Protein AF-0000000080283001 (afdb_homodimer)

Organism: Amycolatopsis orientalis (NCBI:txid31958)

Foldseek 3Di:
DDFAEEEEEEEQDPPLLVCVVLPVVVVVVVRYQYAYEYEPNSVVVCVVVVNQVVVCVSRVFHYHHADDDPVDDDRGDDHQEYEYPAAELVNLQCLLVVNQPGPSSVVLNVQLVDPNYAYEYEYDDAPVSCPPPCNVVSVVSSVVSVHHYQDDCVQDNHHDPPPDPPDDHNSVSRNVVRCVSPPPPD/DDFAEEEEEEEQDPPLLVCVVLPVVVVVVVRYQYAYEYEPNSVVVCVVVVNQVVVCVSRVFHHHHADDDPVDDDRGDDHQEYEYPAAELVNLQCLLVVNQPGDSSVVVNVQLVDPNYAYEYEYDDAPVSCPPPCNVVSVVSSVVSVHHYQDDCVQDNHHDPPPDPPDDHNSVSSNVVRCVSPPDDD

Secondary structure (DSSP, 8-state):
-PPPEEEEEE-SSTTGGGHIIIIIHHHHHTT-EEEEEE-HHHHHHHHHTTHHHHHHHHHSSPPB-SPPPTTPPPSSPPPSEEEEEEE-HHHHHHHHHT---SHHHHHHHHHHHSTT--EEEEE---HHHHHSTTHHHHHHHHHHTTPEE--STTTS----TTSSTTPPP-HHHHHHHHHHHS----/-PPPEEEEEE-SSTTGGGHIIIIIHHHHHTT-EEEEEE-HHHHHHHHHTTHHHHHHHHHSSPPB-SPPPTTPPPSSPPPSEEEEEEE-HHHHHHHHHT---SHHHHHHHHHHHSTT--EEEEE---HHHHHSTTHHHHHHHHHHTTPEE--STTTS----TTS-TTPPP-HHHHHHHHHHHS----

InterPro domains:
  IPR003382 Flavoprotein [PF02441] (9-142)
  IPR036551 Flavin prenyltransferase-like [G3DSA:3.40.50.1950] (3-156)
  IPR036551 Flavin prenyltransferase-like [SSF52507] (7-174)

pLDDT: mean 94.86, std 7.07, range [53.34, 98.94]

Solvent-accessible surface area (backbone atoms only — not comparable to full-atom values): 20157 Å² total; per-residue (Å²): 127,87,61,52,27,35,35,37,30,26,25,71,29,85,62,43,89,42,38,54,77,60,43,49,50,56,40,41,74,72,50,36,42,56,39,45,28,19,27,65,60,25,41,54,57,27,55,76,71,49,47,47,61,53,44,22,66,74,49,73,34,78,65,41,39,71,70,76,50,92,86,52,74,75,85,61,77,81,60,57,30,38,36,32,50,25,22,21,66,66,53,48,45,28,53,35,57,43,44,34,93,44,39,39,39,36,54,51,41,36,37,60,18,33,83,92,40,49,39,36,34,29,65,52,62,35,39,64,60,61,62,37,88,58,36,60,58,28,53,49,44,33,46,74,49,64,40,44,66,57,68,44,66,89,65,54,60,66,36,56,78,90,67,58,81,84,62,79,72,55,45,69,61,54,52,49,52,54,46,67,67,53,65,72,82,126,128,85,62,53,27,36,38,37,29,27,25,69,26,84,61,44,87,42,37,53,78,61,44,50,49,57,40,39,75,72,49,37,42,54,39,44,27,18,27,67,59,26,42,53,55,27,54,77,72,49,46,48,61,52,44,23,66,74,50,72,34,77,65,40,38,69,68,74,54,93,87,52,74,78,85,60,77,81,58,58,30,37,36,32,49,25,21,21,62,35,53,47,30,29,54,43,68,68,50,51,92,44,37,39,40,39,56,49,50,51,37,59,71,39,82,92,40,47,39,37,36,30,65,53,62,37,39,19,48,60,52,24,77,40,38,62,57,28,53,50,46,34,46,74,58,62,42,42,67,58,68,44,67,91,63,54,60,66,39,55,79,90,68,58,83,84,65,80,73,54,45,68,61,52,53,49,51,52,46,67,69,53,64,72,84,125

Nearest PDB structures (foldseek):
  6tgv-assembly1_D  TM=7.799E-01  e=6.982E-09  Mycolicibacterium smegmatis MC2 155
  6m8t-assembly1_A  TM=7.282E-01  e=9.697E-08  Archaeoglobus fulgidus DSM 4304
  7km2-assembly1_D  TM=7.250E-01  e=1.704E-07  Chlamydia trachomatis D/UW-3/CX
  7va8-assembly1_B  TM=5.246E-01  e=6.440E-02  Mangifera indica
  8k5u-assembly1_A  TM=2.677E-01  e=3.961E-01  Ramlibacter sp.

Sequence (372 aa):
MASRVLSLVGSGAGGVEDLLPRVIRPLQADGWTVAVTLTPTAGRWLDENGGRAEIEEATGFPVRVESRSPAESSPHPAPDCYLVAPASANMVAKLAMGIADNQALTQVNEAIGTLNLPVVVFPRVNAAHARHPSWETHIDALRRAGVRLVYGDDVWPLHEPRSAPGRELPWSAVLSAVNAAVPSPGMASRVLSLVGSGAGGVEDLLPRVIRPLQADGWTVAVTLTPTAGRWLDENGGRAEIEEATGFPVRVESRSPAESSPHPAPDCYLVAPASANMVAKLAMGIADNQALTQVNEAIGTLNLPVVVFPRVNAAHARHPSWETHIDALRRAGVRLVYGDDVWPLHEPRSAPGRELPWSAVLSAVNAAVPSPG

Radius of gyration: 22.26 Å; Cα contacts (8 Å, |Δi|>4): 685; chains: 2; bounding box: 46×69×48 Å

Structure (mmCIF, N/CA/C/O backbone):
data_AF-0000000080283001-model_v1
#
loop_
_entity.id
_entity.type
_entity.pdbx_description
1 polymer Flavoprotein
#
loop_
_atom_site.group_PDB
_atom_site.id
_atom_site.type_symbol
_atom_site.label_atom_id
_atom_site.label_alt_id
_atom_site.label_comp_id
_atom_site.label_asym_id
_atom_site.label_entity_id
_atom_site.label_seq_id
_atom_site.pdbx_PDB_ins_code
_atom_site.Cartn_x
_atom_site.Cartn_y
_atom_site.Cartn_z
_atom_site.occupancy
_atom_site.B_iso_or_equiv
_atom_site.auth_seq_id
_atom_site.auth_comp_id
_atom_site.auth_asym_id
_atom_site.auth_atom_id
_atom_site.pdbx_PDB_model_num
ATOM 1 N N . MET A 1 1 ? -22.812 21.094 13.914 1 53.38 1 MET A N 1
ATOM 2 C CA . MET A 1 1 ? -22.328 20.688 12.602 1 53.38 1 MET A CA 1
ATOM 3 C C . MET A 1 1 ? -21.141 19.734 12.734 1 53.38 1 MET A C 1
ATOM 5 O O . MET A 1 1 ? -20.391 19.812 13.711 1 53.38 1 MET A O 1
ATOM 9 N N . ALA A 1 2 ? -21.141 18.672 11.961 1 69.25 2 ALA A N 1
ATOM 10 C CA . ALA A 1 2 ? -20.125 17.656 12.234 1 69.25 2 ALA A CA 1
ATOM 11 C C . ALA A 1 2 ? -18.719 18.203 12.031 1 69.25 2 ALA A C 1
ATOM 13 O O . ALA A 1 2 ? -18.5 19.016 11.133 1 69.25 2 ALA A O 1
ATOM 14 N N . SER A 1 3 ? -17.844 18.125 12.984 1 90.06 3 SER A N 1
ATOM 15 C CA . SER A 1 3 ? -16.453 18.562 12.93 1 90.06 3 SER A CA 1
ATOM 16 C C . SER A 1 3 ? -15.742 18.031 11.695 1 90.06 3 SER A C 1
ATOM 18 O O . SER A 1 3 ? -15.992 16.891 11.281 1 90.06 3 SER A O 1
ATOM 20 N N . ARG A 1 4 ? -15.055 18.984 10.953 1 96.38 4 ARG A N 1
ATOM 21 C CA . ARG A 1 4 ? -14.156 18.5 9.914 1 96.38 4 ARG A CA 1
ATOM 22 C C . ARG A 1 4 ? -13.148 17.5 10.469 1 96.38 4 ARG A C 1
ATOM 24 O O . ARG A 1 4 ? -12.633 17.672 11.57 1 96.38 4 ARG A O 1
ATOM 31 N N . VAL A 1 5 ? -12.891 16.453 9.711 1 98.12 5 VAL A N 1
ATOM 32 C CA . VAL A 1 5 ? -12 15.398 10.172 1 98.12 5 VAL A CA 1
ATOM 33 C C . VAL A 1 5 ? -10.719 15.406 9.336 1 98.12 5 VAL A C 1
ATOM 35 O O . VAL A 1 5 ? -10.773 15.344 8.109 1 98.12 5 VAL A O 1
ATOM 38 N N . LEU A 1 6 ? -9.594 15.492 10.047 1 98.69 6 LEU A N 1
ATOM 39 C CA . LEU A 1 6 ? -8.281 15.406 9.414 1 98.69 6 LEU A CA 1
ATOM 40 C C . LEU A 1 6 ? -7.602 14.086 9.75 1 98.69 6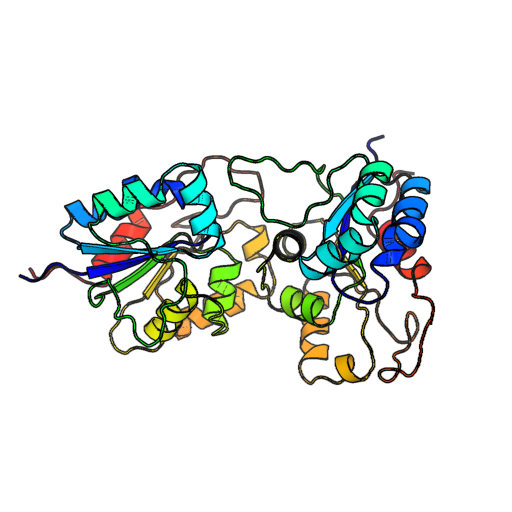 LEU A C 1
ATOM 42 O O . LEU A 1 6 ? -7.484 13.719 10.922 1 98.69 6 LEU A O 1
ATOM 46 N N . SER A 1 7 ? -7.234 13.367 8.734 1 98.81 7 SER A N 1
ATOM 47 C CA . SER A 1 7 ? -6.285 12.281 8.922 1 98.81 7 SER A CA 1
ATOM 48 C C . SER A 1 7 ? -4.848 12.758 8.742 1 98.81 7 SER A C 1
ATOM 50 O O . SER A 1 7 ? -4.414 13.016 7.617 1 98.81 7 SER A O 1
ATOM 52 N N . LEU A 1 8 ? -4.148 12.898 9.812 1 98.94 8 LEU A N 1
ATOM 53 C CA . LEU A 1 8 ? -2.764 13.359 9.836 1 98.94 8 LEU A CA 1
ATOM 54 C C . LEU A 1 8 ? -1.797 12.18 9.766 1 98.94 8 LEU A C 1
ATOM 56 O O . LEU A 1 8 ? -1.88 11.25 10.57 1 98.94 8 LEU A O 1
ATOM 60 N N . VAL A 1 9 ? -0.912 12.25 8.781 1 98.88 9 VAL A N 1
ATOM 61 C CA . VAL A 1 9 ? 0.081 11.195 8.594 1 98.88 9 VAL A CA 1
ATOM 62 C C . VAL A 1 9 ? 1.483 11.766 8.781 1 98.88 9 VAL A C 1
ATOM 64 O O . VAL A 1 9 ? 1.854 12.742 8.125 1 98.88 9 VAL A O 1
ATOM 67 N N . GLY A 1 10 ? 2.232 11.164 9.695 1 98.62 10 GLY A N 1
ATOM 68 C CA . GLY A 1 10 ? 3.602 11.586 9.945 1 98.62 10 GLY A CA 1
ATOM 69 C C . GLY A 1 10 ? 4.629 10.547 9.555 1 98.62 10 GLY A C 1
ATOM 70 O O . GLY A 1 10 ? 4.441 9.352 9.805 1 98.62 10 GLY A O 1
ATOM 71 N N . SER A 1 11 ? 5.707 10.969 8.914 1 98 11 SER A N 1
ATOM 72 C CA . SER A 1 11 ? 6.805 10.062 8.578 1 98 11 SER A CA 1
ATOM 73 C C . SER A 1 11 ? 8.062 10.406 9.375 1 98 11 SER A C 1
ATOM 75 O O . SER A 1 11 ? 8.086 11.375 10.133 1 98 11 SER A O 1
ATOM 77 N N . GLY A 1 12 ? 9.07 9.492 9.273 1 95.5 12 GLY A N 1
ATOM 78 C CA . GLY A 1 12 ? 10.328 9.672 9.984 1 95.5 12 GLY A CA 1
ATOM 79 C C . GLY A 1 12 ? 11.18 10.789 9.422 1 95.5 12 GLY A C 1
ATOM 80 O O . GLY A 1 12 ? 12.234 10.531 8.828 1 95.5 12 GLY A O 1
ATOM 81 N N . ALA A 1 13 ? 10.805 12.016 9.594 1 93.75 13 ALA A N 1
ATOM 82 C CA . ALA A 1 13 ? 11.523 13.234 9.227 1 93.75 13 ALA A CA 1
ATOM 83 C C . ALA A 1 13 ? 11.492 14.242 10.375 1 93.75 13 ALA A C 1
ATOM 85 O O . ALA A 1 13 ? 10.609 14.203 11.227 1 93.75 13 ALA A O 1
ATOM 86 N N . GLY A 1 14 ? 12.523 15.062 10.367 1 91.94 14 GLY A N 1
ATOM 87 C CA . GLY A 1 14 ? 12.555 16.094 11.383 1 91.94 14 GLY A CA 1
ATOM 88 C C . GLY A 1 14 ? 11.258 16.891 11.477 1 91.94 14 GLY A C 1
ATOM 89 O O . GLY A 1 14 ? 10.68 17.266 10.453 1 91.94 14 GLY A O 1
ATOM 90 N N . GLY A 1 15 ? 10.805 17.109 12.75 1 94.94 15 GLY A N 1
ATOM 91 C CA . GLY A 1 15 ? 9.586 17.875 12.953 1 94.94 15 GLY A CA 1
ATOM 92 C C . GLY A 1 15 ? 8.414 17.031 13.398 1 94.94 15 GLY A C 1
ATOM 93 O O . GLY A 1 15 ? 7.41 17.547 13.891 1 94.94 15 GLY A O 1
ATOM 94 N N . VAL A 1 16 ? 8.57 15.688 13.258 1 96.38 16 VAL A N 1
ATOM 95 C CA . VAL A 1 16 ? 7.461 14.812 13.625 1 96.38 16 VAL A CA 1
ATOM 96 C C . VAL A 1 16 ? 7.191 14.922 15.125 1 96.38 16 VAL A C 1
ATOM 98 O O . VAL A 1 16 ? 6.047 14.789 15.562 1 96.38 16 VAL A O 1
ATOM 101 N N . GLU A 1 17 ? 8.18 15.266 15.891 1 95.62 17 GLU A N 1
ATOM 102 C CA . GLU A 1 17 ? 8.055 15.43 17.344 1 95.62 17 GLU A CA 1
ATOM 103 C C . GLU A 1 17 ? 7.25 16.672 17.688 1 95.62 17 GLU A C 1
ATOM 105 O O . GLU A 1 17 ? 6.809 16.844 18.828 1 95.62 17 GLU A O 1
ATOM 110 N N . ASP A 1 18 ? 7.031 17.531 16.719 1 96.56 18 ASP A N 1
ATOM 111 C CA . ASP A 1 18 ? 6.359 18.797 16.969 1 96.56 18 ASP A CA 1
ATOM 112 C C . ASP A 1 18 ? 4.898 18.75 16.531 1 96.56 18 ASP A C 1
ATOM 114 O O . ASP A 1 18 ? 4.188 19.75 16.609 1 96.56 18 ASP A O 1
ATOM 118 N N . LEU A 1 19 ? 4.418 17.625 16.125 1 98.19 19 LEU A N 1
ATOM 119 C CA . LEU A 1 19 ? 3.086 17.531 15.531 1 98.19 19 LEU A CA 1
ATOM 120 C C . LEU A 1 19 ? 2.016 17.953 16.531 1 98.19 19 LEU A C 1
ATOM 122 O O . LEU A 1 19 ? 1.071 18.656 16.172 1 98.19 19 LEU A O 1
ATOM 126 N N . LEU A 1 20 ? 2.141 17.547 17.766 1 98.56 20 LEU A N 1
ATOM 127 C CA . LEU A 1 20 ? 1.104 17.828 18.75 1 98.56 20 LEU A CA 1
ATOM 128 C C . LEU A 1 20 ? 0.976 19.344 19 1 98.56 20 LEU A C 1
ATOM 130 O O . LEU A 1 20 ? -0.08 19.922 18.75 1 98.56 20 LEU A O 1
ATOM 134 N N . PRO A 1 21 ? 2.051 20.047 19.297 1 98.31 21 PRO A N 1
ATOM 135 C CA . PRO A 1 21 ? 1.886 21.469 19.594 1 98.31 21 PRO A CA 1
ATOM 136 C C . PRO A 1 21 ? 1.746 22.328 18.344 1 98.31 21 PRO A C 1
ATOM 138 O O . PRO A 1 21 ? 1.146 23.406 18.391 1 98.31 21 PRO A O 1
ATOM 141 N N . ARG A 1 22 ? 2.242 21.844 17.188 1 98.44 22 ARG A N 1
ATOM 142 C CA . ARG A 1 22 ? 2.348 22.766 16.062 1 98.44 22 ARG A CA 1
ATOM 143 C C . ARG A 1 22 ? 1.277 22.469 15.016 1 98.44 22 ARG A C 1
ATOM 145 O O . ARG A 1 22 ? 0.99 23.312 14.156 1 98.44 22 ARG A O 1
ATOM 152 N N . VAL A 1 23 ? 0.664 21.297 15.062 1 98.69 23 VAL A N 1
ATOM 153 C CA . VAL A 1 23 ? -0.303 20.953 14.031 1 98.69 23 VAL A CA 1
ATOM 154 C C . VAL A 1 23 ? -1.626 20.547 14.68 1 98.69 23 VAL A C 1
ATOM 156 O O . VAL A 1 23 ? -2.658 21.172 14.445 1 98.69 23 VAL A O 1
ATOM 159 N N . ILE A 1 24 ? -1.591 19.594 15.578 1 98.88 24 ILE A N 1
ATOM 160 C CA . ILE A 1 24 ? -2.793 18.969 16.125 1 98.88 24 ILE A CA 1
ATOM 161 C C . ILE A 1 24 ? -3.561 19.969 16.969 1 98.88 24 ILE A C 1
ATOM 163 O O . ILE A 1 24 ? -4.738 20.234 16.719 1 98.88 24 ILE A O 1
ATOM 167 N N . ARG A 1 25 ? -2.918 20.594 17.938 1 98.75 25 ARG A N 1
ATOM 168 C CA . ARG A 1 25 ? -3.6 21.5 18.844 1 98.75 25 ARG A CA 1
ATOM 169 C C . ARG A 1 25 ? -4.156 22.703 18.109 1 98.75 25 ARG A C 1
ATOM 171 O O . ARG A 1 25 ? -5.332 23.047 18.266 1 98.75 25 ARG A O 1
ATOM 178 N N . PRO A 1 26 ? -3.275 23.328 17.25 1 98.56 26 PRO A N 1
ATOM 179 C CA . PRO A 1 26 ? -3.824 24.469 16.531 1 98.56 26 PRO A CA 1
ATOM 180 C C . PRO A 1 26 ? -5.027 24.094 15.664 1 98.56 26 PRO A C 1
ATOM 182 O O . PRO A 1 26 ? -6 24.859 15.594 1 98.56 26 PRO A O 1
ATOM 185 N N . LEU A 1 27 ? -5.051 22.938 15.008 1 98.12 27 LEU A N 1
ATOM 186 C CA . LEU A 1 27 ? -6.168 22.531 14.164 1 98.12 27 LEU A CA 1
ATOM 187 C C . LEU A 1 27 ? -7.391 22.188 15.008 1 98.12 27 LEU A C 1
ATOM 189 O O . LEU A 1 27 ? -8.523 22.469 14.609 1 98.12 27 LEU A O 1
ATOM 193 N N . GLN A 1 28 ? -7.125 21.562 16.156 1 98.06 28 GLN A N 1
ATOM 194 C CA . GLN A 1 28 ? -8.234 21.312 17.062 1 98.06 28 GLN A CA 1
ATOM 195 C C . GLN A 1 28 ? -8.883 22.609 17.516 1 98.06 28 GLN A C 1
ATOM 197 O O . GLN A 1 28 ? -10.109 22.703 17.625 1 98.06 28 GLN A O 1
ATOM 202 N N . ALA A 1 29 ? -8.07 23.609 17.766 1 97.25 29 ALA A N 1
ATOM 203 C CA . ALA A 1 29 ? -8.594 24.922 18.125 1 97.25 29 ALA A CA 1
ATOM 204 C C . ALA A 1 29 ? -9.422 25.516 16.984 1 97.25 29 ALA A C 1
ATOM 206 O O . ALA A 1 29 ? -10.352 26.297 17.234 1 97.25 29 ALA A O 1
ATOM 207 N N . ASP A 1 30 ? -9.133 25.125 15.773 1 95.44 30 ASP A N 1
ATOM 208 C CA . ASP A 1 30 ? -9.867 25.578 14.602 1 95.44 30 ASP A CA 1
ATOM 209 C C . ASP A 1 30 ? -11.102 24.719 14.352 1 95.44 30 ASP A C 1
ATOM 211 O O . ASP A 1 30 ? -11.789 24.875 13.336 1 95.44 30 ASP A O 1
ATOM 215 N N . GLY A 1 31 ? -11.328 23.688 15.203 1 95.69 31 GLY A N 1
ATOM 216 C CA . GLY A 1 31 ? -12.562 22.922 15.148 1 95.69 31 GLY A CA 1
ATOM 217 C C . GLY A 1 31 ? -12.391 21.562 14.477 1 95.69 31 GLY A C 1
ATOM 218 O O . GLY A 1 31 ? -13.367 20.859 14.242 1 95.69 31 GLY A O 1
ATOM 219 N N . TRP A 1 32 ? -11.148 21.172 14.172 1 97.88 32 TRP A N 1
ATOM 220 C CA . TRP A 1 32 ? -10.914 19.906 13.5 1 97.88 32 TRP A CA 1
ATOM 221 C C . TRP A 1 32 ? -10.898 18.75 14.5 1 97.88 32 TRP A C 1
ATOM 223 O O . TRP A 1 32 ? -10.398 18.906 15.617 1 97.88 32 TRP A O 1
ATOM 233 N N . THR A 1 33 ? -11.445 17.656 14.102 1 98.38 33 THR A N 1
ATOM 234 C CA . THR A 1 33 ? -11.102 16.359 14.672 1 98.38 33 THR A CA 1
ATOM 235 C C . THR A 1 33 ? -9.875 15.773 13.977 1 98.38 33 THR A C 1
ATOM 237 O O . THR A 1 33 ? -9.82 15.719 12.742 1 98.38 33 THR A O 1
ATOM 240 N N . VAL A 1 34 ? -8.891 15.406 14.797 1 98.81 34 VAL A N 1
ATOM 241 C CA . VAL A 1 34 ? -7.648 14.945 14.188 1 98.81 34 VAL A CA 1
ATOM 242 C C . VAL A 1 34 ? -7.371 13.5 14.594 1 98.81 34 VAL A C 1
ATOM 244 O O . VAL A 1 34 ? -7.445 13.164 15.781 1 98.81 34 VAL A O 1
ATOM 247 N N . ALA A 1 35 ? -7.113 12.633 13.648 1 98.81 35 ALA A N 1
ATOM 248 C CA . ALA A 1 35 ? -6.621 11.273 13.852 1 98.81 35 ALA A CA 1
ATOM 249 C C . ALA A 1 35 ? -5.258 11.078 13.203 1 98.81 35 ALA A C 1
ATOM 251 O O . ALA A 1 35 ? -5.004 11.602 12.117 1 98.81 35 ALA A O 1
ATOM 252 N N . VAL A 1 36 ? -4.422 10.25 13.875 1 98.88 36 VAL A N 1
ATOM 253 C CA . VAL A 1 36 ? -3.018 10.258 13.469 1 98.88 36 VAL A CA 1
ATOM 254 C C . VAL A 1 36 ? -2.584 8.844 13.086 1 98.88 36 VAL A C 1
ATOM 256 O O . VAL A 1 36 ? -2.896 7.883 13.789 1 98.88 36 VAL A O 1
ATOM 259 N N . THR A 1 37 ? -1.943 8.727 11.945 1 98.81 37 THR A N 1
ATOM 260 C CA . THR A 1 37 ? -1.231 7.523 11.523 1 98.81 37 THR A CA 1
ATOM 261 C C . THR A 1 37 ? 0.24 7.832 11.266 1 98.81 37 THR A C 1
ATOM 263 O O . THR A 1 37 ? 0.567 8.836 10.625 1 98.81 37 THR A O 1
ATOM 266 N N . LEU A 1 38 ? 1.113 7.004 11.789 1 98.81 38 LEU A N 1
ATOM 267 C CA . LEU A 1 38 ? 2.549 7.219 11.641 1 98.81 38 LEU A CA 1
ATOM 268 C C . LEU A 1 38 ? 3.191 6.082 10.859 1 98.81 38 LEU A C 1
ATOM 270 O O . LEU A 1 38 ? 2.725 4.941 10.906 1 98.81 38 LEU A O 1
ATOM 274 N N . THR A 1 39 ? 4.246 6.43 10.094 1 98.5 39 THR A N 1
ATOM 275 C CA . THR A 1 39 ? 5.094 5.355 9.578 1 98.5 39 THR A CA 1
ATOM 276 C C . THR A 1 39 ? 5.77 4.605 10.727 1 98.5 39 THR A C 1
ATOM 278 O O . THR A 1 39 ? 5.84 5.105 11.852 1 98.5 39 THR A O 1
ATOM 281 N N . PRO A 1 40 ? 6.293 3.387 10.406 1 97.75 40 PRO A N 1
ATOM 282 C CA . PRO A 1 40 ? 6.977 2.635 11.461 1 97.75 40 PRO A CA 1
ATOM 283 C C . PRO A 1 40 ? 8.133 3.412 12.086 1 97.75 40 PRO A C 1
ATOM 285 O O . PRO A 1 40 ? 8.289 3.414 13.312 1 97.75 40 PRO A O 1
AT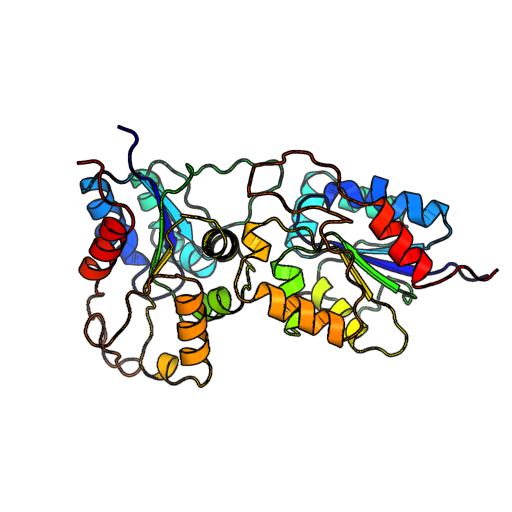OM 288 N N . THR A 1 41 ? 8.891 4.09 11.305 1 97.81 41 THR A N 1
ATOM 289 C CA . THR A 1 41 ? 10.016 4.863 11.812 1 97.81 41 THR A CA 1
ATOM 290 C C . THR A 1 41 ? 9.531 6.008 12.703 1 97.81 41 THR A C 1
ATOM 292 O O . THR A 1 41 ? 10.023 6.188 13.82 1 97.81 41 THR A O 1
ATOM 295 N N . ALA A 1 42 ? 8.555 6.785 12.234 1 98.31 42 ALA A N 1
ATOM 296 C CA . ALA A 1 42 ? 8 7.879 13.031 1 98.31 42 ALA A CA 1
ATOM 297 C C . ALA A 1 42 ? 7.391 7.359 14.328 1 98.31 42 ALA A C 1
ATOM 299 O O . ALA A 1 42 ? 7.52 7.992 15.383 1 98.31 42 ALA A O 1
ATOM 300 N N . GLY A 1 43 ? 6.695 6.246 14.258 1 98.38 43 GLY A N 1
ATOM 301 C CA . GLY A 1 43 ? 6.129 5.629 15.445 1 98.38 43 GLY A CA 1
ATOM 302 C C . GLY A 1 43 ? 7.164 5.316 16.5 1 98.38 43 GLY A C 1
ATOM 303 O O . GLY A 1 43 ? 6.977 5.648 17.672 1 98.38 43 GLY A O 1
ATOM 304 N N . ARG A 1 44 ? 8.219 4.707 16.062 1 97.69 44 ARG A N 1
ATOM 305 C CA . ARG A 1 44 ? 9.297 4.367 17 1 97.69 44 ARG A CA 1
ATOM 306 C C . ARG A 1 44 ? 9.867 5.621 17.641 1 97.69 44 ARG A C 1
ATOM 308 O O . ARG A 1 44 ? 10.102 5.645 18.859 1 97.69 44 ARG A O 1
ATOM 315 N N . TRP A 1 45 ? 10.109 6.664 16.844 1 97.5 45 TRP A N 1
ATOM 316 C CA . TRP A 1 45 ? 10.664 7.91 17.359 1 97.5 45 TRP A CA 1
ATOM 317 C C . TRP A 1 45 ? 9.75 8.516 18.422 1 97.5 45 TRP A C 1
ATOM 319 O O . TRP A 1 45 ? 10.219 8.914 19.484 1 97.5 45 TRP A O 1
ATOM 329 N N . LEU A 1 46 ? 8.477 8.555 18.141 1 97.81 46 LEU A N 1
ATOM 330 C CA . LEU A 1 46 ? 7.539 9.188 19.078 1 97.81 46 LEU A CA 1
ATOM 331 C C . LEU A 1 46 ? 7.34 8.32 20.312 1 97.81 46 LEU A C 1
ATOM 333 O O . LEU A 1 46 ? 7.086 8.844 21.406 1 97.81 46 LEU A O 1
ATOM 337 N N . ASP A 1 47 ? 7.469 7.004 20.203 1 97.06 47 ASP A N 1
ATOM 338 C CA . ASP A 1 47 ? 7.414 6.125 21.375 1 97.06 47 ASP A CA 1
ATOM 339 C C . ASP A 1 47 ? 8.547 6.43 22.344 1 97.06 47 ASP A C 1
ATOM 341 O O . ASP A 1 47 ? 8.352 6.402 23.562 1 97.06 47 ASP A O 1
ATOM 345 N N . GLU A 1 48 ? 9.656 6.715 21.844 1 97 48 GLU A N 1
ATOM 346 C CA . GLU A 1 48 ? 10.867 6.91 22.625 1 97 48 GLU A CA 1
ATOM 347 C C . GLU A 1 48 ? 10.734 8.117 23.547 1 97 48 GLU A C 1
ATOM 349 O O . GLU A 1 48 ? 11.344 8.164 24.625 1 97 48 GLU A O 1
ATOM 354 N N . ASN A 1 49 ? 9.883 9.055 23.188 1 95.38 49 ASN A N 1
ATOM 355 C CA . ASN A 1 49 ? 9.789 10.258 24.016 1 95.38 49 ASN A CA 1
ATOM 356 C C . ASN A 1 49 ? 8.383 10.445 24.578 1 95.38 49 ASN A C 1
ATOM 358 O O . ASN A 1 49 ? 8.047 11.516 25.062 1 95.38 49 ASN A O 1
ATOM 362 N N . GLY A 1 50 ? 7.555 9.391 24.406 1 96.81 50 GLY A N 1
ATOM 363 C CA . GLY A 1 50 ? 6.207 9.438 24.953 1 96.81 50 GLY A CA 1
ATOM 364 C C . GLY A 1 50 ? 5.234 10.211 24.094 1 96.81 50 GLY A C 1
ATOM 365 O O . GLY A 1 50 ? 4.09 10.438 24.484 1 96.81 50 GLY A O 1
ATOM 366 N N . GLY A 1 51 ? 5.68 10.672 22.953 1 97.5 51 GLY A N 1
ATOM 367 C CA . GLY A 1 51 ? 4.887 11.508 22.078 1 97.5 51 GLY A CA 1
ATOM 368 C C . GLY A 1 51 ? 3.635 10.82 21.562 1 97.5 51 GLY A C 1
ATOM 369 O O . GLY A 1 51 ? 2.6 11.461 21.375 1 97.5 51 GLY A O 1
ATOM 370 N N . ARG A 1 52 ? 3.746 9.578 21.281 1 97.69 52 ARG A N 1
ATOM 371 C CA . ARG A 1 52 ? 2.596 8.836 20.766 1 97.69 52 ARG A CA 1
ATOM 372 C C . ARG A 1 52 ? 1.45 8.852 21.781 1 97.69 52 ARG A C 1
ATOM 374 O O . ARG A 1 52 ? 0.303 9.117 21.422 1 97.69 52 ARG A O 1
ATOM 381 N N . ALA A 1 53 ? 1.699 8.562 23.031 1 98 53 ALA A N 1
ATOM 382 C CA . ALA A 1 53 ? 0.692 8.562 24.094 1 98 53 ALA A CA 1
ATOM 383 C C . ALA A 1 53 ? 0.073 9.945 24.266 1 98 53 ALA A C 1
ATOM 385 O O . ALA A 1 53 ? -1.137 10.07 24.469 1 98 53 ALA A O 1
ATOM 386 N N . GLU A 1 54 ? 0.875 10.961 24.188 1 98.5 54 GLU A N 1
ATOM 387 C CA . GLU A 1 54 ? 0.389 12.328 24.312 1 98.5 54 GLU A CA 1
ATOM 388 C C . GLU A 1 54 ? -0.581 12.672 23.188 1 98.5 54 GLU A C 1
ATOM 390 O O . GLU A 1 54 ? -1.604 13.32 23.422 1 98.5 54 GLU A O 1
ATOM 395 N N . ILE A 1 55 ? -0.229 12.203 22.016 1 98.81 55 ILE A N 1
ATOM 396 C CA . ILE A 1 55 ? -1.087 12.453 20.875 1 98.81 55 ILE A CA 1
ATOM 397 C C . ILE A 1 55 ? -2.412 11.711 21.047 1 98.81 55 ILE A C 1
ATOM 399 O O . ILE A 1 55 ? -3.479 12.266 20.766 1 98.81 55 ILE A O 1
ATOM 403 N N . GLU A 1 56 ? -2.365 10.461 21.5 1 98.75 56 GLU A N 1
ATOM 404 C CA . GLU A 1 56 ? -3.586 9.688 21.719 1 98.75 56 GLU A CA 1
ATOM 405 C C . GLU A 1 56 ? -4.484 10.367 22.75 1 98.75 56 GLU A C 1
ATOM 407 O O . GLU A 1 56 ? -5.703 10.438 22.562 1 98.75 56 GLU A O 1
ATOM 412 N N . GLU A 1 57 ? -3.879 10.836 23.766 1 98.56 57 GLU A N 1
ATOM 413 C CA . GLU A 1 57 ? -4.641 11.547 24.781 1 98.56 57 GLU A CA 1
ATOM 414 C C . GLU A 1 57 ? -5.273 12.812 24.219 1 98.56 57 GLU A C 1
ATOM 416 O O . GLU A 1 57 ? -6.449 13.094 24.469 1 98.56 57 GLU A O 1
ATOM 421 N N . ALA A 1 58 ? -4.559 13.539 23.453 1 98.62 58 ALA A N 1
ATOM 422 C CA . ALA A 1 58 ? -5.004 14.828 22.938 1 98.62 58 ALA A CA 1
ATOM 423 C C . ALA A 1 58 ? -6.102 14.656 21.891 1 98.62 58 ALA A C 1
ATOM 425 O O . ALA A 1 58 ? -6.992 15.5 21.766 1 98.62 58 ALA A O 1
ATOM 426 N N . THR A 1 59 ? -6.047 13.555 21.109 1 98.56 59 THR A N 1
ATOM 427 C CA . THR A 1 59 ? -6.961 13.391 19.984 1 98.56 59 THR A CA 1
ATOM 428 C C . THR A 1 59 ? -8.164 12.539 20.391 1 98.56 59 THR A C 1
ATOM 430 O O . THR A 1 59 ? -9.219 12.609 19.75 1 98.56 59 THR A O 1
ATOM 433 N N . GLY A 1 60 ? -7.953 11.68 21.344 1 98.5 60 GLY A N 1
ATOM 434 C CA . GLY A 1 60 ? -9 10.75 21.75 1 98.5 60 GLY A CA 1
ATOM 435 C C . GLY A 1 60 ? -9.078 9.523 20.859 1 98.5 60 GLY A C 1
ATOM 436 O O . GLY A 1 60 ? -10.039 8.75 20.938 1 98.5 60 GLY A O 1
ATOM 437 N N . PHE A 1 61 ? -8.102 9.336 19.984 1 98.56 61 PHE A N 1
ATOM 438 C CA . PHE A 1 61 ? -8.031 8.203 19.078 1 98.56 61 PHE A CA 1
ATOM 439 C C . PHE A 1 61 ? -6.699 7.473 19.219 1 98.56 61 PHE A C 1
ATOM 441 O O . PHE A 1 61 ? -5.672 8.094 19.516 1 98.56 61 PHE A O 1
ATOM 448 N N . PRO A 1 62 ? -6.688 6.164 19.047 1 97.94 62 PRO A N 1
ATOM 449 C CA . PRO A 1 62 ? -5.391 5.488 18.953 1 97.94 62 PRO A CA 1
ATOM 450 C C . PRO A 1 62 ? -4.535 5.988 17.797 1 97.94 62 PRO A C 1
ATOM 452 O O . PRO A 1 62 ? -5.059 6.289 16.719 1 97.94 62 PRO A O 1
ATOM 455 N N . VAL A 1 63 ? -3.293 6.141 18.078 1 98.69 63 VAL A N 1
ATOM 456 C CA . VAL A 1 63 ? -2.357 6.43 17 1 98.69 63 VAL A CA 1
ATOM 457 C C . VAL A 1 63 ? -2.014 5.141 16.266 1 98.69 63 VAL A C 1
ATOM 459 O O . VAL A 1 63 ? -1.514 4.188 16.859 1 98.69 63 VAL A O 1
ATOM 462 N N . ARG A 1 64 ? -2.23 5.172 14.945 1 98.12 64 ARG A N 1
ATOM 463 C CA . ARG A 1 64 ? -2.012 3.963 14.156 1 98.12 64 ARG A CA 1
ATOM 464 C C . ARG A 1 64 ? -0.6 3.936 13.578 1 98.12 64 ARG A C 1
ATOM 466 O O . ARG A 1 64 ? -0.072 4.973 13.164 1 98.12 64 ARG A O 1
ATOM 473 N N . VAL A 1 65 ? -0.048 2.707 13.539 1 97.69 65 VAL A N 1
ATOM 474 C CA . VAL A 1 65 ? 1.254 2.488 12.914 1 97.69 65 VAL A CA 1
ATOM 475 C C . VAL A 1 65 ? 1.214 1.222 12.062 1 97.69 65 VAL A C 1
ATOM 477 O O . VAL A 1 65 ? 1.596 1.242 10.891 1 97.69 65 VAL A O 1
ATOM 480 N N . GLU A 1 66 ? 0.608 0.177 12.602 1 92.5 66 GLU A N 1
ATOM 481 C CA . GLU A 1 66 ? 0.565 -1.126 11.945 1 92.5 66 GLU A CA 1
ATOM 482 C C . GLU A 1 66 ? -0.699 -1.278 11.102 1 92.5 66 GLU A C 1
ATOM 484 O O . GLU A 1 66 ? -1.711 -0.628 11.367 1 92.5 66 GLU A O 1
ATOM 489 N N . SER A 1 67 ? -0.577 -2.16 10.133 1 90.94 67 SER A N 1
ATOM 490 C CA . SER A 1 67 ? -1.739 -2.473 9.305 1 90.94 67 SER A CA 1
ATOM 491 C C . SER A 1 67 ? -2.826 -3.164 10.125 1 90.94 67 SER A C 1
ATOM 493 O O . SER A 1 67 ? -2.527 -3.953 11.023 1 90.94 67 SER A O 1
ATOM 495 N N . ARG A 1 68 ? -4.02 -2.898 9.719 1 86.62 68 ARG A N 1
ATOM 496 C CA . ARG A 1 68 ? -5.164 -3.521 10.375 1 86.62 68 ARG A CA 1
ATOM 497 C C . ARG A 1 68 ? -5.434 -4.91 9.797 1 86.62 68 ARG A C 1
ATOM 499 O O . ARG A 1 68 ? -5.129 -5.176 8.633 1 86.62 68 ARG A O 1
ATOM 506 N N . SER A 1 69 ? -5.977 -5.707 10.656 1 84.69 69 SER A N 1
ATOM 507 C CA . SER A 1 69 ? -6.492 -6.977 10.164 1 84.69 69 SER A CA 1
ATOM 508 C C . SER A 1 69 ? -7.852 -6.801 9.492 1 84.69 69 SER A C 1
ATOM 510 O O . SER A 1 69 ? -8.555 -5.824 9.758 1 84.69 69 SER A O 1
ATOM 512 N N . PRO A 1 70 ? -8.211 -7.723 8.617 1 79.31 70 PRO A N 1
ATOM 513 C CA . PRO A 1 70 ? -9.492 -7.625 7.914 1 79.31 70 PRO A CA 1
ATOM 514 C C . PRO A 1 70 ? -10.68 -7.555 8.867 1 79.31 70 PRO A C 1
ATOM 516 O O . PRO A 1 70 ? -11.703 -6.949 8.539 1 79.31 70 PRO A O 1
ATOM 519 N N . ALA A 1 71 ? -10.531 -8.102 9.961 1 80.31 71 ALA A N 1
ATOM 520 C CA . ALA A 1 71 ? -11.648 -8.172 10.906 1 80.31 71 ALA A CA 1
ATOM 521 C C . ALA A 1 71 ? -11.742 -6.887 11.727 1 80.31 71 ALA A C 1
ATOM 523 O O . ALA A 1 71 ? -12.75 -6.652 12.398 1 80.31 71 ALA A O 1
ATOM 524 N N . GLU A 1 72 ? -10.727 -6.055 11.609 1 84.94 72 GLU A N 1
ATOM 525 C CA . GLU A 1 72 ? -10.664 -4.855 12.438 1 84.94 72 GLU A CA 1
ATOM 526 C C . GLU A 1 72 ? -11.234 -3.646 11.703 1 84.94 72 GLU A C 1
ATOM 528 O O . GLU A 1 72 ? -10.805 -3.338 10.586 1 84.94 72 GLU A O 1
ATOM 533 N N . SER A 1 73 ? -12.141 -3.029 12.289 1 87.62 73 SER A N 1
ATOM 534 C CA . SER A 1 73 ? -12.609 -1.746 11.773 1 87.62 73 SER A CA 1
ATOM 535 C C . SER A 1 73 ? -11.617 -0.631 12.094 1 87.62 73 SER A C 1
ATOM 537 O O . SER A 1 73 ? -10.875 -0.716 13.07 1 87.62 73 SER A O 1
ATOM 539 N N . SER A 1 74 ? -11.672 0.381 11.258 1 91 74 SER A N 1
ATOM 540 C CA . SER A 1 74 ? -10.82 1.527 11.555 1 91 74 SER A CA 1
ATOM 541 C C . SER A 1 74 ? -11.273 2.24 12.828 1 91 74 SER A C 1
ATOM 543 O O . SER A 1 74 ? -12.461 2.52 13 1 91 74 SER A O 1
ATOM 545 N N . PRO A 1 75 ? -10.375 2.549 13.648 1 94.75 75 PRO A N 1
ATOM 546 C CA . PRO A 1 75 ? -10.742 3.32 14.836 1 94.75 75 PRO A CA 1
ATOM 547 C C . PRO A 1 75 ? -10.906 4.809 14.547 1 94.75 75 PRO A C 1
ATOM 549 O O . PRO A 1 75 ? -11.281 5.578 15.438 1 94.75 75 PRO A O 1
ATOM 552 N N . HIS A 1 76 ? -10.57 5.25 13.336 1 97.19 76 HIS A N 1
ATOM 553 C CA . HIS A 1 76 ? -10.594 6.66 12.961 1 97.19 76 HIS A CA 1
ATOM 554 C C . HIS A 1 76 ? -11.891 7.012 12.227 1 97.19 76 HIS A C 1
ATOM 556 O O . HIS A 1 76 ? -12.398 6.207 11.445 1 97.19 76 HIS A O 1
ATOM 562 N N . PRO A 1 77 ? -12.43 8.164 12.453 1 96.38 77 PRO A N 1
ATOM 563 C CA . PRO A 1 77 ? -13.539 8.625 11.617 1 96.38 77 PRO A CA 1
ATOM 564 C C . PRO A 1 77 ? -13.133 8.867 10.172 1 96.38 77 PRO A C 1
ATOM 566 O O . PRO A 1 77 ? -11.938 9.016 9.875 1 96.38 77 PRO A O 1
ATOM 569 N N . ALA A 1 78 ? -14.125 8.867 9.266 1 95.69 78 ALA A N 1
ATOM 570 C CA . ALA A 1 78 ? -13.852 9.141 7.855 1 95.69 78 ALA A CA 1
ATOM 571 C C . ALA A 1 78 ? -13.273 10.539 7.668 1 95.69 78 ALA A C 1
ATOM 573 O O . ALA A 1 78 ? -13.82 11.523 8.18 1 95.69 78 ALA A O 1
ATOM 574 N N . PRO A 1 79 ? -12.242 10.617 6.977 1 97.31 79 PRO A N 1
ATOM 575 C CA . PRO A 1 79 ? -11.578 11.914 6.852 1 97.31 79 PRO A CA 1
ATOM 576 C C . PRO A 1 79 ? -12.227 12.812 5.801 1 97.31 79 PRO A C 1
ATOM 578 O O . PRO A 1 79 ? -12.734 12.32 4.789 1 97.31 79 PRO A O 1
ATOM 581 N N . ASP A 1 80 ? -12.125 14.109 6.055 1 97.75 80 ASP A N 1
ATOM 582 C CA . ASP A 1 80 ? -12.461 15.125 5.062 1 97.75 80 ASP A CA 1
ATOM 583 C C . ASP A 1 80 ? -11.219 15.586 4.309 1 97.75 80 ASP A C 1
ATOM 585 O O . ASP A 1 80 ? -11.32 16.203 3.244 1 97.75 80 ASP A O 1
ATOM 589 N N . CYS A 1 81 ? -10.102 15.273 4.875 1 98.44 81 CYS A N 1
ATOM 590 C CA . CYS A 1 81 ? -8.82 15.688 4.316 1 98.44 81 CYS A CA 1
ATOM 591 C C . CYS A 1 81 ? -7.68 14.852 4.875 1 98.44 81 CYS A C 1
ATOM 593 O O . CYS A 1 81 ? -7.742 14.398 6.02 1 98.44 81 CYS A O 1
ATOM 595 N N . TYR A 1 82 ? -6.672 14.617 4.043 1 98.88 82 TYR A N 1
ATOM 596 C CA . TYR A 1 82 ? -5.414 14.047 4.516 1 98.88 82 TYR A CA 1
ATOM 597 C C . TYR A 1 82 ? -4.316 15.109 4.555 1 98.88 82 TYR A C 1
ATOM 599 O O . TYR A 1 82 ? -4.219 15.938 3.65 1 98.88 82 TYR A O 1
ATOM 607 N N . LEU A 1 83 ? -3.539 15.062 5.555 1 98.94 83 LEU A N 1
ATOM 608 C CA . LEU A 1 83 ? -2.291 15.812 5.629 1 98.94 83 LEU A CA 1
ATOM 609 C C . LEU A 1 83 ? -1.112 14.883 5.902 1 98.94 83 LEU A C 1
ATOM 611 O O . LEU A 1 83 ? -1.126 14.125 6.871 1 98.94 83 LEU A O 1
ATOM 615 N N . VAL A 1 84 ? -0.141 14.93 5.008 1 98.94 84 VAL A N 1
ATOM 616 C CA . VAL A 1 84 ? 1.119 14.227 5.242 1 98.94 84 VAL A CA 1
ATOM 617 C C . VAL A 1 84 ? 2.207 15.234 5.613 1 98.94 84 VAL A C 1
ATOM 619 O O . VAL A 1 84 ? 2.707 15.961 4.75 1 98.94 84 VAL A O 1
ATOM 622 N N . ALA A 1 85 ? 2.561 15.242 6.906 1 98.62 85 ALA A N 1
ATOM 623 C CA . ALA A 1 85 ? 3.514 16.234 7.414 1 98.62 85 ALA A CA 1
ATOM 624 C C . ALA A 1 85 ? 4.145 15.758 8.719 1 98.62 85 ALA A C 1
ATOM 626 O O . ALA A 1 85 ? 3.438 15.398 9.664 1 98.62 85 ALA A O 1
ATOM 627 N N . PRO A 1 86 ? 5.402 15.82 8.766 1 97.94 86 PRO A N 1
ATOM 628 C CA . PRO A 1 86 ? 6.301 16.016 7.625 1 97.94 86 PRO A CA 1
ATOM 629 C C . PRO A 1 86 ? 6.383 14.797 6.715 1 97.94 86 PRO A C 1
ATOM 631 O O . PRO A 1 86 ? 6.164 13.672 7.168 1 97.94 86 PRO A O 1
ATOM 634 N N . ALA A 1 87 ? 6.629 15.031 5.516 1 98.56 87 ALA A N 1
ATOM 635 C CA . ALA A 1 87 ? 6.863 13.953 4.562 1 98.56 87 ALA A CA 1
ATOM 636 C C . ALA A 1 87 ? 8.344 13.859 4.195 1 98.56 87 ALA A C 1
ATOM 638 O O . ALA A 1 87 ? 8.898 14.781 3.605 1 98.56 87 ALA A O 1
ATOM 639 N N . SER A 1 88 ? 8.977 12.727 4.539 1 97.94 88 SER A N 1
ATOM 640 C CA . SER A 1 88 ? 10.359 12.484 4.117 1 97.94 88 SER A CA 1
ATOM 641 C C . SER A 1 88 ? 10.453 12.32 2.605 1 97.94 88 SER A C 1
ATOM 643 O O . SER A 1 88 ? 9.445 12.125 1.932 1 97.94 88 SER A O 1
ATOM 645 N N . ALA A 1 89 ? 11.688 12.367 2.104 1 97.69 89 ALA A N 1
ATOM 646 C CA . ALA A 1 89 ? 11.898 12.117 0.68 1 97.69 89 ALA A CA 1
ATOM 647 C C . ALA A 1 89 ? 11.391 10.734 0.288 1 97.69 89 ALA A C 1
ATOM 649 O O . ALA A 1 89 ? 10.805 10.555 -0.784 1 97.69 89 ALA A O 1
ATOM 650 N N . ASN A 1 90 ? 11.586 9.797 1.175 1 97.94 90 ASN A N 1
ATOM 651 C CA . ASN A 1 90 ? 11.109 8.438 0.947 1 97.94 90 ASN A CA 1
ATOM 652 C C . ASN A 1 90 ? 9.586 8.375 0.859 1 97.94 90 ASN A C 1
ATOM 654 O O . ASN A 1 90 ? 9.039 7.715 -0.022 1 97.94 90 ASN A O 1
ATOM 658 N N . MET A 1 91 ? 8.914 9.07 1.772 1 98.31 91 MET A N 1
ATOM 659 C CA . MET A 1 91 ? 7.457 9.156 1.767 1 98.31 91 MET A CA 1
ATOM 660 C C . MET A 1 91 ? 6.953 9.758 0.458 1 98.31 91 MET A C 1
ATOM 662 O O . MET A 1 91 ? 6.055 9.203 -0.178 1 98.31 91 MET A O 1
ATOM 666 N N . VAL A 1 92 ? 7.551 10.781 0.021 1 98.56 92 VAL A N 1
ATOM 667 C CA . VAL A 1 92 ? 7.16 11.461 -1.207 1 98.56 92 VAL A CA 1
ATOM 668 C C . VAL A 1 92 ? 7.344 10.523 -2.4 1 98.56 92 VAL A C 1
ATOM 670 O O . VAL A 1 92 ? 6.445 10.391 -3.234 1 98.56 92 VAL A O 1
ATOM 673 N N . ALA A 1 93 ? 8.492 9.875 -2.441 1 98.31 93 ALA A N 1
ATOM 674 C CA . ALA A 1 93 ? 8.789 8.953 -3.539 1 98.31 93 ALA A CA 1
ATOM 675 C C . ALA A 1 93 ? 7.762 7.832 -3.609 1 98.31 93 ALA A C 1
ATOM 677 O O . ALA A 1 93 ? 7.215 7.551 -4.68 1 98.31 93 ALA A O 1
ATOM 678 N N . LYS A 1 94 ? 7.457 7.273 -2.488 1 98.44 94 LYS A N 1
ATOM 679 C CA . LYS A 1 94 ? 6.562 6.121 -2.455 1 98.44 94 LYS A CA 1
ATOM 680 C C . LYS A 1 94 ? 5.125 6.527 -2.773 1 98.44 94 LYS A C 1
ATOM 682 O O . LYS A 1 94 ? 4.398 5.781 -3.432 1 98.44 94 LYS A O 1
ATOM 687 N N . LEU A 1 95 ? 4.719 7.672 -2.346 1 98.56 95 LEU A N 1
ATOM 688 C CA . LEU A 1 95 ? 3.402 8.172 -2.721 1 98.56 95 LEU A CA 1
ATOM 689 C C . LEU A 1 95 ? 3.311 8.391 -4.227 1 98.56 95 LEU A C 1
ATOM 691 O O . LEU A 1 95 ? 2.322 8.008 -4.855 1 98.56 95 LEU A O 1
ATOM 695 N N . ALA A 1 96 ? 4.363 8.969 -4.809 1 97.94 96 ALA A N 1
ATOM 696 C CA . ALA A 1 96 ? 4.387 9.266 -6.238 1 97.94 96 ALA A CA 1
ATOM 697 C C . ALA A 1 96 ? 4.332 7.98 -7.062 1 97.94 96 ALA A C 1
ATOM 699 O O . ALA A 1 96 ? 3.73 7.953 -8.141 1 97.94 96 ALA A O 1
ATOM 700 N N . MET A 1 97 ? 4.895 6.922 -6.492 1 96.81 97 MET A N 1
ATOM 701 C CA . MET A 1 97 ? 5.062 5.684 -7.25 1 96.81 97 MET A CA 1
ATOM 702 C C . MET A 1 97 ? 3.969 4.68 -6.898 1 96.81 97 MET A C 1
ATOM 704 O O . MET A 1 97 ? 3.947 3.57 -7.434 1 96.81 97 MET A O 1
ATOM 708 N N . GLY A 1 98 ? 3.104 5.031 -5.941 1 97.19 98 GLY A N 1
ATOM 709 C CA . GLY A 1 98 ? 2.016 4.145 -5.562 1 97.19 98 GLY A CA 1
ATOM 710 C C . GLY A 1 98 ? 2.467 2.973 -4.711 1 97.19 98 GLY A C 1
ATOM 711 O O . GLY A 1 98 ? 1.812 1.929 -4.684 1 97.19 98 GLY A O 1
ATOM 712 N N . ILE A 1 99 ? 3.592 3.115 -4.074 1 97.31 99 ILE A N 1
ATOM 713 C CA . ILE A 1 99 ? 4.086 2.084 -3.168 1 97.31 99 ILE A CA 1
ATOM 714 C C . ILE A 1 99 ? 3.457 2.264 -1.788 1 97.31 99 ILE A C 1
ATOM 716 O O . ILE A 1 99 ? 3.531 3.346 -1.201 1 97.31 99 ILE A O 1
ATOM 720 N N . ALA A 1 100 ? 2.805 1.244 -1.283 1 96.75 100 ALA A N 1
ATOM 721 C CA . ALA A 1 100 ? 2.059 1.299 -0.029 1 96.75 100 ALA A CA 1
ATOM 722 C C . ALA A 1 100 ? 2.48 0.174 0.911 1 96.75 100 ALA A C 1
ATOM 724 O O . ALA A 1 100 ? 1.657 -0.653 1.309 1 96.75 100 ALA A O 1
ATOM 725 N N . ASP A 1 101 ? 3.709 0.253 1.414 1 95.44 101 ASP A N 1
ATOM 726 C CA . ASP A 1 101 ? 4.258 -0.904 2.113 1 95.44 101 ASP A CA 1
ATOM 727 C C . ASP A 1 101 ? 4.141 -0.738 3.627 1 95.44 101 ASP A C 1
ATOM 729 O O . ASP A 1 101 ? 4.801 -1.448 4.387 1 95.44 101 ASP A O 1
ATOM 733 N N . ASN A 1 102 ? 3.352 0.211 4.035 1 96.44 102 ASN A N 1
ATOM 734 C CA . ASN A 1 102 ? 2.912 0.329 5.422 1 96.44 102 ASN A CA 1
ATOM 735 C C . ASN A 1 102 ? 1.574 1.056 5.527 1 96.44 102 ASN A C 1
ATOM 737 O O . ASN A 1 102 ? 1.05 1.546 4.523 1 96.44 102 ASN A O 1
ATOM 741 N N . GLN A 1 103 ? 0.994 1.104 6.715 1 96.56 103 GLN A N 1
ATOM 742 C CA . GLN A 1 103 ? -0.365 1.604 6.898 1 96.56 103 GLN A CA 1
ATOM 743 C C . GLN A 1 103 ? -0.466 3.076 6.508 1 96.56 103 GLN A C 1
ATOM 745 O O . GLN A 1 103 ? -1.471 3.506 5.938 1 96.56 103 GLN A O 1
ATOM 750 N N . ALA A 1 104 ? 0.549 3.861 6.871 1 98.25 104 ALA A N 1
ATOM 751 C CA . ALA A 1 104 ? 0.566 5.281 6.535 1 98.25 104 ALA A CA 1
ATOM 752 C C . ALA A 1 104 ? 0.483 5.488 5.023 1 98.25 104 ALA A C 1
ATOM 754 O O . ALA A 1 104 ? -0.347 6.266 4.543 1 98.25 104 ALA A O 1
ATOM 755 N N . LEU A 1 105 ? 1.291 4.727 4.328 1 98.25 105 LEU A N 1
ATOM 756 C CA . LEU A 1 105 ? 1.329 4.832 2.873 1 98.25 105 LEU A CA 1
ATOM 757 C C . LEU A 1 105 ? 0.048 4.281 2.254 1 98.25 105 LEU A C 1
ATOM 759 O O . LEU A 1 105 ? -0.484 4.855 1.302 1 98.25 105 LEU A O 1
ATOM 763 N N . THR A 1 106 ? -0.423 3.195 2.785 1 96.81 106 THR A N 1
ATOM 764 C CA . THR A 1 106 ? -1.614 2.543 2.252 1 96.81 106 THR A CA 1
ATOM 765 C C . THR A 1 106 ? -2.797 3.506 2.236 1 96.81 106 THR A C 1
ATOM 767 O O . THR A 1 106 ? -3.447 3.682 1.204 1 96.81 106 THR A O 1
ATOM 770 N N . GLN A 1 107 ? -3.08 4.199 3.285 1 96.62 107 GLN A N 1
ATOM 771 C CA . GLN A 1 107 ? -4.254 5.062 3.367 1 96.62 107 GLN A CA 1
ATOM 772 C C . GLN A 1 107 ? -4.09 6.297 2.484 1 96.62 107 GLN A C 1
ATOM 774 O O . GLN A 1 107 ? -5.047 6.742 1.847 1 96.62 107 GLN A O 1
ATOM 779 N N . VAL A 1 108 ? -2.869 6.832 2.416 1 98.56 108 VAL A N 1
ATOM 780 C CA . VAL A 1 108 ? -2.676 8.047 1.636 1 98.56 108 VAL A CA 1
ATOM 781 C C . VAL A 1 108 ? -2.768 7.73 0.146 1 98.56 108 VAL A C 1
ATOM 783 O O . VAL A 1 108 ? -3.338 8.5 -0.628 1 98.56 108 VAL A O 1
ATOM 786 N N . ASN A 1 109 ? -2.195 6.629 -0.227 1 98 109 ASN A N 1
ATOM 787 C CA . ASN A 1 109 ? -2.266 6.246 -1.634 1 98 109 ASN A CA 1
ATOM 788 C C . ASN A 1 109 ? -3.705 6.027 -2.084 1 98 109 ASN A C 1
ATOM 790 O O . ASN A 1 109 ? -4.074 6.395 -3.201 1 98 109 ASN A O 1
ATOM 794 N N . GLU A 1 110 ? -4.512 5.379 -1.261 1 96.5 110 GLU A N 1
ATOM 795 C CA . GLU A 1 110 ? -5.926 5.246 -1.588 1 96.5 110 GLU A CA 1
ATOM 796 C C . GLU A 1 110 ? -6.605 6.609 -1.665 1 96.5 110 GLU A C 1
ATOM 798 O O . GLU A 1 110 ? -7.414 6.855 -2.562 1 96.5 110 GLU A O 1
ATOM 803 N N . ALA A 1 111 ? -6.293 7.496 -0.745 1 98 111 ALA A N 1
ATOM 804 C CA . ALA A 1 111 ? -6.867 8.836 -0.706 1 98 111 ALA A CA 1
ATOM 805 C C . ALA A 1 111 ? -6.574 9.602 -1.996 1 98 111 ALA A C 1
ATOM 807 O O . ALA A 1 111 ? -7.441 10.305 -2.52 1 98 111 ALA A O 1
ATOM 808 N N . ILE A 1 112 ? -5.387 9.477 -2.486 1 98 112 ILE A N 1
ATOM 809 C CA . ILE A 1 112 ? -4.973 10.172 -3.699 1 98 112 ILE A CA 1
ATOM 810 C C . ILE A 1 112 ? -5.895 9.797 -4.855 1 98 112 ILE A C 1
ATOM 812 O O . ILE A 1 112 ? -6.215 10.633 -5.699 1 98 112 ILE A O 1
ATOM 816 N N . GLY A 1 113 ? -6.43 8.609 -4.816 1 96.31 113 GLY A N 1
ATOM 817 C CA . GLY A 1 113 ? -7.32 8.164 -5.879 1 96.31 113 GLY A CA 1
ATOM 818 C C . GLY A 1 113 ? -8.789 8.328 -5.531 1 96.31 113 GLY A C 1
ATOM 819 O O . GLY A 1 113 ? -9.664 8 -6.34 1 96.31 113 GLY A O 1
ATOM 820 N N . THR A 1 114 ? -9.07 8.719 -4.328 1 95.75 114 THR A N 1
ATOM 821 C CA . THR A 1 114 ? -10.453 8.883 -3.887 1 95.75 114 THR A CA 1
ATOM 822 C C . THR A 1 114 ? -11.023 10.211 -4.367 1 95.75 114 THR A C 1
ATOM 824 O O . THR A 1 114 ? -10.391 11.258 -4.215 1 95.75 114 THR A O 1
ATOM 827 N N . LEU A 1 115 ? -12.211 10.203 -4.91 1 93.5 115 LEU A N 1
ATOM 828 C CA . LEU A 1 115 ? -12.828 11.406 -5.457 1 93.5 115 LEU A CA 1
ATOM 829 C C . LEU A 1 115 ? -13.188 12.383 -4.348 1 93.5 115 LEU A C 1
ATOM 831 O O . LEU A 1 115 ? -13.695 11.984 -3.297 1 93.5 115 LEU A O 1
ATOM 835 N N . ASN A 1 116 ? -12.867 13.594 -4.543 1 94.25 116 ASN A N 1
ATOM 836 C CA . ASN A 1 116 ? -13.258 14.711 -3.691 1 94.25 116 ASN A CA 1
ATOM 837 C C . ASN A 1 116 ? -12.656 14.594 -2.295 1 94.25 116 ASN A C 1
ATOM 839 O O . ASN A 1 116 ? -13.289 14.961 -1.306 1 94.25 116 ASN A O 1
ATOM 843 N N . LEU A 1 117 ? -11.578 13.977 -2.168 1 97.38 117 LEU A N 1
ATOM 844 C CA . LEU A 1 117 ? -10.852 13.883 -0.905 1 97.38 117 LEU A CA 1
ATOM 845 C C . LEU A 1 117 ? -9.484 14.555 -1.013 1 97.38 117 LEU A C 1
ATOM 847 O O . LEU A 1 117 ? -8.539 13.953 -1.527 1 97.38 117 LEU A O 1
ATOM 851 N N . PRO A 1 118 ? -9.391 15.773 -0.511 1 98.44 118 PRO A N 1
ATOM 852 C CA . PRO A 1 118 ? -8.133 16.516 -0.65 1 98.44 118 PRO A CA 1
ATOM 853 C C . PRO A 1 118 ? -6.984 15.867 0.119 1 98.44 118 PRO A C 1
ATOM 855 O O . PRO A 1 118 ? -7.184 15.352 1.222 1 98.44 118 PRO A O 1
ATOM 858 N N . VAL A 1 119 ? -5.832 15.883 -0.509 1 98.81 119 VAL A N 1
ATOM 859 C CA . VAL A 1 119 ? -4.586 15.422 0.101 1 98.81 119 VAL A CA 1
ATOM 860 C C . VAL A 1 119 ? -3.555 16.547 0.078 1 98.81 119 VAL A C 1
ATOM 862 O O . VAL A 1 119 ? -3.219 17.062 -0.988 1 98.81 119 VAL A O 1
ATOM 865 N N . VAL A 1 120 ? -3.072 16.938 1.245 1 98.88 120 VAL A N 1
ATOM 866 C CA . VAL A 1 120 ? -2.027 17.938 1.407 1 98.88 120 VAL A CA 1
ATOM 867 C C . VAL A 1 120 ? -0.735 17.281 1.871 1 98.88 120 VAL A C 1
ATOM 869 O O . VAL A 1 120 ? -0.757 16.406 2.752 1 98.88 120 VAL A O 1
ATOM 872 N N . VAL A 1 121 ? 0.388 17.641 1.229 1 98.88 121 VAL A N 1
ATOM 873 C CA . VAL A 1 121 ? 1.674 17.062 1.587 1 98.88 121 VAL A CA 1
ATOM 874 C C . VAL A 1 121 ? 2.705 18.156 1.81 1 98.88 121 VAL A C 1
ATOM 876 O O . VAL A 1 121 ? 2.848 19.062 0.98 1 98.88 121 VAL A O 1
ATOM 879 N N . PHE A 1 122 ? 3.385 18.125 2.914 1 98.75 122 PHE A N 1
ATOM 880 C CA . PHE A 1 122 ? 4.527 18.984 3.184 1 98.75 122 PHE A CA 1
ATOM 881 C C . PHE A 1 122 ? 5.832 18.188 3.119 1 98.75 122 PHE A C 1
ATOM 883 O O . PHE A 1 122 ? 6.234 17.562 4.102 1 98.75 122 PHE A O 1
ATOM 890 N N . PRO A 1 123 ? 6.52 18.281 1.986 1 98.25 123 PRO A N 1
ATOM 891 C CA . PRO A 1 123 ? 7.84 17.641 1.914 1 98.25 123 PRO A CA 1
ATOM 892 C C . PRO A 1 123 ? 8.875 18.328 2.797 1 98.25 123 PRO A C 1
ATOM 894 O O . PRO A 1 123 ? 9.148 19.516 2.621 1 98.25 123 PRO A O 1
ATOM 897 N N . ARG A 1 124 ? 9.32 17.625 3.709 1 96.12 124 ARG A N 1
ATOM 898 C CA . ARG A 1 124 ? 10.422 18.094 4.543 1 96.12 124 ARG A CA 1
ATOM 899 C C . ARG A 1 124 ? 11.75 17.516 4.078 1 96.12 124 ARG A C 1
ATOM 901 O O . ARG A 1 124 ? 12.188 16.469 4.574 1 96.12 124 ARG A O 1
ATOM 908 N N . VAL A 1 125 ? 12.414 18.312 3.172 1 95.25 125 VAL A N 1
ATOM 909 C CA . VAL A 1 125 ? 13.617 17.812 2.516 1 95.25 125 VAL A CA 1
ATOM 910 C C . VAL A 1 125 ? 14.68 18.906 2.48 1 95.25 125 VAL A C 1
ATOM 912 O O . VAL A 1 125 ? 14.375 20.078 2.678 1 95.25 125 VAL A O 1
ATOM 915 N N . ASN A 1 126 ? 15.867 18.531 2.258 1 93.75 126 ASN A N 1
ATOM 916 C CA . ASN A 1 126 ? 16.938 19.484 2.031 1 93.75 126 ASN A CA 1
ATOM 917 C C . ASN A 1 126 ? 17.328 19.562 0.556 1 93.75 126 ASN A C 1
ATOM 919 O O . ASN A 1 126 ? 16.703 18.922 -0.286 1 93.75 126 ASN A O 1
ATOM 923 N N . ALA A 1 127 ? 18.297 20.344 0.28 1 94.56 127 ALA A N 1
ATOM 924 C CA . ALA A 1 127 ? 18.672 20.625 -1.105 1 94.56 127 ALA A CA 1
ATOM 925 C C . ALA A 1 127 ? 19.203 19.359 -1.795 1 94.56 127 ALA A C 1
ATOM 927 O O . ALA A 1 127 ? 18.984 19.172 -2.994 1 94.56 127 ALA A O 1
ATOM 928 N N . ALA A 1 128 ? 19.938 18.547 -1.109 1 95 128 ALA A N 1
ATOM 929 C CA . ALA A 1 128 ? 20.484 17.328 -1.691 1 95 128 ALA A CA 1
ATOM 930 C C . ALA A 1 128 ? 19.359 16.375 -2.107 1 95 128 ALA A C 1
ATOM 932 O O . ALA A 1 128 ? 19.422 15.781 -3.186 1 95 128 ALA A O 1
ATOM 933 N N . HIS A 1 129 ? 18.312 16.25 -1.24 1 95.56 129 HIS A N 1
ATOM 934 C CA . HIS A 1 129 ? 17.156 15.445 -1.596 1 95.56 129 HIS A CA 1
ATOM 935 C C . HIS A 1 129 ? 16.5 15.953 -2.877 1 95.56 129 HIS A C 1
ATOM 937 O O . HIS A 1 129 ? 16.172 15.164 -3.766 1 95.56 129 HIS A O 1
ATOM 943 N N . ALA A 1 130 ? 16.406 17.281 -2.971 1 95.06 130 ALA A N 1
ATOM 944 C CA . ALA A 1 130 ? 15.711 17.906 -4.09 1 95.06 130 ALA A CA 1
ATOM 945 C C . ALA A 1 130 ? 16.516 17.797 -5.379 1 95.06 130 ALA A C 1
ATOM 947 O O . ALA A 1 130 ? 15.969 17.875 -6.477 1 95.06 130 ALA A O 1
ATOM 948 N N . ARG A 1 131 ? 17.766 17.562 -5.234 1 96.06 131 ARG A N 1
ATOM 949 C CA . ARG A 1 131 ? 18.625 17.453 -6.406 1 96.06 131 ARG A CA 1
ATOM 950 C C . ARG A 1 131 ? 18.609 16.047 -6.961 1 96.06 131 ARG A C 1
ATOM 952 O O . ARG A 1 131 ? 19.156 15.789 -8.039 1 96.06 131 ARG A O 1
ATOM 959 N N . HIS A 1 132 ? 18.125 15.133 -6.18 1 95.56 132 HIS A N 1
ATOM 960 C CA . HIS A 1 132 ? 18.047 13.773 -6.715 1 95.56 132 HIS A CA 1
ATOM 961 C C . HIS A 1 132 ? 17.344 13.758 -8.07 1 95.56 132 HIS A C 1
ATOM 963 O O . HIS A 1 132 ? 16.297 14.391 -8.234 1 95.56 132 HIS A O 1
ATOM 969 N N . PRO A 1 133 ? 17.828 12.984 -9.023 1 95.5 133 PRO A N 1
ATOM 970 C CA . PRO A 1 133 ? 17.297 13.062 -10.391 1 95.5 133 PRO A CA 1
ATOM 971 C C . PRO A 1 133 ? 15.828 12.664 -10.484 1 95.5 133 PRO A C 1
ATOM 973 O O . PRO A 1 133 ? 15.133 13.078 -11.414 1 95.5 133 PRO A O 1
ATOM 976 N N . SER A 1 134 ? 15.359 11.961 -9.477 1 96.12 134 SER A N 1
ATOM 977 C CA . SER A 1 134 ? 13.977 11.5 -9.531 1 96.12 134 SER A CA 1
ATOM 978 C C . SER A 1 134 ? 13.031 12.484 -8.844 1 96.12 134 SER A C 1
ATOM 980 O O . SER A 1 134 ? 11.812 12.367 -8.961 1 96.12 134 SER A O 1
ATOM 982 N N . TRP A 1 135 ? 13.539 13.477 -8.117 1 96.62 135 TRP A N 1
ATOM 983 C CA . TRP A 1 135 ? 12.742 14.281 -7.203 1 96.62 135 TRP A CA 1
ATOM 984 C C . TRP A 1 135 ? 11.656 15.039 -7.961 1 96.62 135 TRP A C 1
ATOM 986 O O . TRP A 1 135 ? 10.477 14.953 -7.613 1 96.62 135 TRP A O 1
ATOM 996 N N . GLU A 1 136 ? 12.055 15.656 -9.039 1 96.75 136 GLU A N 1
ATOM 997 C CA . GLU A 1 136 ? 11.078 16.453 -9.766 1 96.75 136 GLU A CA 1
ATOM 998 C C . GLU A 1 136 ? 10.008 15.586 -10.398 1 96.75 136 GLU A C 1
ATOM 1000 O O . GLU A 1 136 ? 8.844 15.984 -10.492 1 96.75 136 GLU A O 1
ATOM 1005 N N . THR A 1 137 ? 10.445 14.414 -10.82 1 96.25 137 THR A N 1
ATOM 1006 C CA . THR A 1 137 ? 9.469 13.469 -11.352 1 96.25 137 THR A CA 1
ATOM 1007 C C . THR A 1 137 ? 8.438 13.102 -10.289 1 96.25 137 THR A C 1
ATOM 1009 O O . THR A 1 137 ? 7.238 13.023 -10.578 1 96.25 137 THR A O 1
ATOM 1012 N N . HIS A 1 138 ? 8.875 12.883 -9.07 1 97.38 138 HIS A N 1
ATOM 1013 C CA . HIS A 1 138 ? 7.969 12.555 -7.973 1 97.38 138 HIS A CA 1
ATOM 1014 C C . HIS A 1 138 ? 7.027 13.719 -7.672 1 97.38 138 HIS A C 1
ATOM 1016 O O . HIS A 1 138 ? 5.82 13.523 -7.539 1 97.38 138 HIS A O 1
ATOM 1022 N N . ILE A 1 139 ? 7.539 14.922 -7.629 1 97.56 139 ILE A N 1
ATOM 1023 C CA . ILE A 1 139 ? 6.762 16.109 -7.332 1 97.56 139 ILE A CA 1
ATOM 1024 C C . ILE A 1 139 ? 5.715 16.328 -8.422 1 97.56 139 ILE A C 1
ATOM 1026 O O . ILE A 1 139 ? 4.539 16.562 -8.125 1 97.56 139 ILE A O 1
ATOM 1030 N N . ASP A 1 140 ? 6.141 16.188 -9.641 1 97.19 140 ASP A N 1
ATOM 1031 C CA . ASP A 1 140 ? 5.234 16.391 -10.766 1 97.19 140 ASP A CA 1
ATOM 1032 C C . ASP A 1 140 ? 4.113 15.352 -10.766 1 97.19 140 ASP A C 1
ATOM 1034 O O . ASP A 1 140 ? 2.961 15.672 -11.062 1 97.19 140 ASP A O 1
ATOM 1038 N N . ALA A 1 141 ? 4.484 14.125 -10.438 1 96.06 141 ALA A N 1
ATOM 1039 C CA . ALA A 1 141 ? 3.49 13.055 -10.375 1 96.06 141 ALA A CA 1
ATOM 1040 C C . ALA A 1 141 ? 2.42 13.367 -9.336 1 96.06 141 ALA A C 1
ATOM 1042 O O . ALA A 1 141 ? 1.226 13.203 -9.594 1 96.06 141 ALA A O 1
ATOM 1043 N N . LEU A 1 142 ? 2.793 13.812 -8.203 1 97.81 142 LEU A N 1
ATOM 1044 C CA . LEU A 1 142 ? 1.861 14.133 -7.129 1 97.81 142 LEU A CA 1
ATOM 1045 C C . LEU A 1 142 ? 0.995 15.328 -7.492 1 97.81 142 LEU A C 1
ATOM 1047 O O . LEU A 1 142 ? -0.211 15.336 -7.234 1 97.81 142 LEU A O 1
ATOM 1051 N N . ARG A 1 143 ? 1.599 16.312 -8.125 1 97.25 143 ARG A N 1
ATOM 1052 C CA . ARG A 1 143 ? 0.832 17.469 -8.562 1 97.25 143 ARG A CA 1
ATOM 1053 C C . ARG A 1 143 ? -0.239 17.062 -9.57 1 97.25 143 ARG A C 1
ATOM 1055 O O . ARG A 1 143 ? -1.391 17.5 -9.469 1 97.25 143 ARG A O 1
ATOM 1062 N N . ARG A 1 144 ? 0.164 16.266 -10.492 1 95.31 144 ARG A N 1
ATOM 1063 C CA . ARG A 1 144 ? -0.758 15.805 -11.523 1 95.31 144 ARG A CA 1
ATOM 1064 C C . ARG A 1 144 ? -1.907 15.008 -10.914 1 95.31 144 ARG A C 1
ATOM 1066 O O . ARG A 1 144 ? -3.021 15.023 -11.445 1 95.31 144 ARG A O 1
ATOM 1073 N N . ALA A 1 145 ? -1.597 14.391 -9.82 1 95.75 145 ALA A N 1
ATOM 1074 C CA . ALA A 1 145 ? -2.596 13.57 -9.141 1 95.75 145 ALA A CA 1
ATOM 1075 C C . ALA A 1 145 ? -3.533 14.43 -8.297 1 95.75 145 ALA A C 1
ATOM 1077 O O . ALA A 1 145 ? -4.43 13.914 -7.629 1 95.75 145 ALA A O 1
ATOM 1078 N N . GLY A 1 146 ? -3.312 15.742 -8.242 1 96.94 146 GLY A N 1
ATOM 1079 C CA . GLY A 1 146 ? -4.172 16.672 -7.512 1 96.94 146 GLY A CA 1
ATOM 1080 C C . GLY A 1 146 ? -3.75 16.859 -6.066 1 96.94 146 GLY A C 1
ATOM 1081 O O . GLY A 1 146 ? -4.492 17.438 -5.273 1 96.94 146 GLY A O 1
ATOM 1082 N N . VAL A 1 147 ? -2.576 16.312 -5.734 1 98.5 147 VAL A N 1
ATOM 1083 C CA . VAL A 1 147 ? -2.055 16.5 -4.383 1 98.5 147 VAL A CA 1
ATOM 1084 C C . VAL A 1 147 ? -1.604 17.953 -4.199 1 98.5 147 VAL A C 1
ATOM 1086 O O . VAL A 1 147 ? -0.911 18.5 -5.059 1 98.5 147 VAL A O 1
ATOM 1089 N N . ARG A 1 148 ? -2.027 18.531 -3.141 1 98.31 148 ARG A N 1
ATOM 1090 C CA . ARG A 1 148 ? -1.562 19.875 -2.799 1 98.31 148 ARG A CA 1
ATOM 1091 C C . ARG A 1 148 ? -0.234 19.812 -2.053 1 98.31 148 ARG A C 1
ATOM 1093 O O . ARG A 1 148 ? -0.177 19.359 -0.909 1 98.31 148 ARG A O 1
ATOM 1100 N N . LEU A 1 149 ? 0.786 20.359 -2.656 1 98.44 149 LEU A N 1
ATOM 1101 C CA . LEU A 1 149 ? 2.119 20.328 -2.066 1 98.44 149 LEU A CA 1
ATOM 1102 C C . LEU A 1 149 ? 2.447 21.672 -1.4 1 98.44 149 LEU A C 1
ATOM 1104 O O . LEU A 1 149 ? 2.361 22.719 -2.035 1 98.44 149 LEU A O 1
ATOM 1108 N N . VAL A 1 150 ? 2.73 21.625 -0.143 1 98.38 150 VAL A N 1
ATOM 1109 C CA . VAL A 1 150 ? 3.301 22.766 0.554 1 98.38 150 VAL A CA 1
ATOM 1110 C C . VAL A 1 150 ? 4.82 22.766 0.401 1 98.38 150 VAL A C 1
ATOM 1112 O O . VAL A 1 150 ? 5.539 22.297 1.292 1 98.38 150 VAL A O 1
ATOM 1115 N N . TYR A 1 151 ? 5.227 23.281 -0.657 1 95.75 151 TYR A N 1
ATOM 1116 C CA . TYR A 1 151 ? 6.605 23.141 -1.114 1 95.75 151 TYR A CA 1
ATOM 1117 C C . TYR A 1 151 ? 7.023 24.328 -1.974 1 95.75 151 TYR A C 1
ATOM 1119 O O . TYR A 1 151 ? 6.207 24.891 -2.709 1 95.75 151 TYR A O 1
ATOM 1127 N N . GLY A 1 152 ? 8.25 24.703 -1.846 1 94.31 152 GLY A N 1
ATOM 1128 C CA . GLY A 1 152 ? 8.781 25.797 -2.639 1 94.31 152 GLY A CA 1
ATOM 1129 C C . GLY A 1 152 ? 9.609 26.766 -1.827 1 94.31 152 GLY A C 1
ATOM 1130 O O . GLY A 1 152 ? 9.523 26.797 -0.598 1 94.31 152 GLY A O 1
ATOM 1131 N N . ASP A 1 153 ? 10.297 27.609 -2.492 1 91.44 153 ASP A N 1
ATOM 1132 C CA . ASP A 1 153 ? 11.234 28.531 -1.867 1 91.44 153 ASP A CA 1
ATOM 1133 C C . ASP A 1 153 ? 10.492 29.562 -1.011 1 91.44 153 ASP A C 1
ATOM 1135 O O . ASP A 1 153 ? 11.031 30.047 -0.008 1 91.44 153 ASP A O 1
ATOM 1139 N N . ASP A 1 154 ? 9.367 29.875 -1.358 1 92.12 154 ASP A N 1
ATOM 1140 C CA . ASP A 1 154 ? 8.594 30.875 -0.625 1 92.12 154 ASP A CA 1
ATOM 1141 C C . ASP A 1 154 ? 8.023 30.281 0.664 1 92.12 154 ASP A C 1
ATOM 1143 O O . ASP A 1 154 ? 7.613 31.031 1.561 1 92.12 154 ASP A O 1
ATOM 1147 N N . VAL A 1 155 ? 7.91 29.047 0.757 1 92.5 155 VAL A N 1
ATOM 1148 C CA . VAL A 1 155 ? 7.328 28.375 1.907 1 92.5 155 VAL A CA 1
ATOM 1149 C C . VAL A 1 155 ? 8.445 27.828 2.805 1 92.5 155 VAL A C 1
ATOM 1151 O O . VAL A 1 155 ? 8.445 28.078 4.012 1 92.5 155 VAL A O 1
ATOM 1154 N N . TRP A 1 156 ? 9.352 27.125 2.156 1 88.19 156 TRP A N 1
ATOM 1155 C CA . TRP A 1 156 ? 10.477 26.5 2.854 1 88.19 156 TRP A CA 1
ATOM 1156 C C . TRP A 1 156 ? 11.711 26.438 1.961 1 88.19 156 TRP A C 1
ATOM 1158 O O . TRP A 1 156 ? 11.945 25.438 1.282 1 88.19 156 TRP A O 1
ATOM 1168 N N . PRO A 1 157 ? 12.469 27.547 2.041 1 91 157 PRO A N 1
ATOM 1169 C CA . PRO A 1 157 ? 13.68 27.516 1.223 1 91 157 PRO A CA 1
ATOM 1170 C C . PRO A 1 157 ? 14.609 26.359 1.59 1 91 157 PRO A C 1
ATOM 1172 O O . PRO A 1 157 ? 14.867 26.125 2.771 1 91 157 PRO A O 1
ATOM 1175 N N . LEU A 1 158 ? 15.039 25.688 0.573 1 92 158 LEU A N 1
ATOM 1176 C CA . LEU A 1 158 ? 15.891 24.531 0.799 1 92 158 LEU A CA 1
ATOM 1177 C C . LEU A 1 158 ? 17.25 24.953 1.325 1 92 158 LEU A C 1
ATOM 1179 O O . LEU A 1 158 ? 17.75 26.031 0.981 1 92 158 LEU A O 1
ATOM 1183 N N . HIS A 1 159 ? 17.703 24.109 2.146 1 91.62 159 HIS A N 1
ATOM 1184 C CA . HIS A 1 159 ? 19.062 24.266 2.666 1 91.62 159 HIS A CA 1
ATOM 1185 C C . HIS A 1 159 ? 19.906 23.031 2.414 1 91.62 159 HIS A C 1
ATOM 1187 O O . HIS A 1 159 ? 19.375 21.938 2.209 1 91.62 159 HIS A O 1
ATOM 1193 N N . GLU A 1 160 ? 21.25 23.359 2.393 1 90.94 160 GLU A N 1
ATOM 1194 C CA . GLU A 1 160 ? 22.125 22.203 2.256 1 90.94 160 GLU A CA 1
ATOM 1195 C C . GLU A 1 160 ? 22.047 21.297 3.479 1 90.94 160 GLU A C 1
ATOM 1197 O O . GLU A 1 160 ? 21.703 21.75 4.574 1 90.94 160 GLU A O 1
ATOM 1202 N N . PRO A 1 161 ? 22.297 20.031 3.385 1 87.44 161 PRO A N 1
ATOM 1203 C CA . PRO A 1 161 ? 22.266 19.141 4.547 1 87.44 161 PRO A CA 1
ATOM 1204 C C . PRO A 1 161 ? 23.062 19.688 5.73 1 87.44 161 PRO A C 1
ATOM 1206 O O . PRO A 1 161 ? 24.172 20.203 5.555 1 87.44 161 PRO A O 1
ATOM 1209 N N . ARG A 1 162 ? 22.594 19.75 6.855 1 83.44 162 ARG A N 1
ATOM 1210 C CA . ARG A 1 162 ? 23.25 20.078 8.117 1 83.44 162 ARG A CA 1
ATOM 1211 C C . ARG A 1 162 ? 23.547 21.578 8.195 1 83.44 162 ARG A C 1
ATOM 1213 O O . ARG A 1 162 ? 24.297 22.016 9.062 1 83.44 162 ARG A O 1
ATOM 1220 N N . SER A 1 163 ? 22.859 22.344 7.293 1 81.06 163 SER A N 1
ATOM 1221 C CA . SER A 1 163 ? 23.234 23.75 7.25 1 81.06 163 SER A CA 1
ATOM 1222 C C . SER A 1 163 ? 22.188 24.609 7.961 1 81.06 163 SER A C 1
ATOM 1224 O O . SER A 1 163 ? 22.406 25.812 8.164 1 81.06 163 SER A O 1
ATOM 1226 N N . ALA A 1 164 ? 21.125 24.094 8.258 1 70 164 ALA A N 1
ATOM 1227 C CA . ALA A 1 164 ? 20.078 24.906 8.891 1 70 164 ALA A CA 1
ATOM 1228 C C . ALA A 1 164 ? 19.516 24.203 10.117 1 70 164 ALA A C 1
ATOM 1230 O O . ALA A 1 164 ? 18.312 23.953 10.195 1 70 164 ALA A O 1
ATOM 1231 N N . PRO A 1 165 ? 20.422 24 11.062 1 71.5 165 PRO A N 1
ATOM 1232 C CA . PRO A 1 165 ? 19.906 23.312 12.25 1 71.5 165 PRO A CA 1
ATOM 1233 C C . PRO A 1 165 ? 18.891 24.141 13.023 1 71.5 165 PRO A C 1
ATOM 1235 O O . PRO A 1 165 ? 19.078 25.359 13.18 1 71.5 165 PRO A O 1
ATOM 1238 N N . GLY A 1 166 ? 17.703 23.562 13.312 1 75 166 GLY A N 1
ATOM 1239 C CA . GLY A 1 166 ? 16.734 24.188 14.203 1 75 166 GLY A CA 1
ATOM 1240 C C . GLY A 1 166 ? 15.789 25.125 13.484 1 75 166 GLY A C 1
ATOM 1241 O O . GLY A 1 166 ? 15 25.828 14.125 1 75 166 GLY A O 1
ATOM 1242 N N . ARG A 1 167 ? 15.945 25.219 12.242 1 82.81 167 ARG A N 1
ATOM 1243 C CA . ARG A 1 167 ? 15.031 26.094 11.508 1 82.81 167 ARG A CA 1
ATOM 1244 C C . ARG A 1 167 ? 13.586 25.656 11.688 1 82.81 167 ARG A C 1
ATOM 1246 O O . ARG A 1 167 ? 13.281 24.453 11.586 1 82.81 167 ARG A O 1
ATOM 1253 N N . GLU A 1 168 ? 12.797 26.656 11.953 1 88.75 168 GLU A N 1
ATOM 1254 C CA . GLU A 1 168 ? 11.391 26.359 12.188 1 88.75 168 GLU A CA 1
ATOM 1255 C C . GLU A 1 168 ? 10.695 25.938 10.898 1 88.75 168 GLU A C 1
ATOM 1257 O O . GLU A 1 168 ? 10.922 26.531 9.844 1 88.75 168 GLU A O 1
ATOM 1262 N N . LEU A 1 169 ? 9.906 24.953 11.031 1 95.06 169 LEU A N 1
ATOM 1263 C CA . LEU A 1 169 ? 9.172 24.469 9.867 1 95.06 169 LEU A CA 1
ATOM 1264 C C . LEU A 1 169 ? 7.984 25.375 9.562 1 95.06 169 LEU A C 1
ATOM 1266 O O . LEU A 1 169 ? 7.465 26.047 10.453 1 95.06 169 LEU A O 1
ATOM 1270 N N . PRO A 1 170 ? 7.562 25.422 8.344 1 96.31 170 PRO A N 1
ATOM 1271 C CA . PRO A 1 170 ? 6.488 26.328 7.938 1 96.31 170 PRO A CA 1
ATOM 1272 C C . PRO A 1 170 ? 5.102 25.812 8.32 1 96.31 170 PRO A C 1
ATOM 1274 O O . PRO A 1 170 ? 4.23 25.688 7.461 1 96.31 170 PRO A O 1
ATOM 1277 N N . TRP A 1 171 ? 4.852 25.625 9.602 1 97.88 171 TRP A N 1
ATOM 1278 C CA . TRP A 1 171 ? 3.613 25.047 10.094 1 97.88 171 TRP A CA 1
ATOM 1279 C C . TRP A 1 171 ? 2.416 25.922 9.75 1 97.88 171 TRP A C 1
ATOM 1281 O O . TRP A 1 171 ? 1.331 25.406 9.453 1 97.88 171 TRP A O 1
ATOM 1291 N N . SER A 1 172 ? 2.623 27.234 9.773 1 97.25 172 SER A N 1
ATOM 1292 C CA . SER A 1 172 ? 1.529 28.141 9.438 1 97.25 172 SER A CA 1
ATOM 1293 C C . SER A 1 172 ? 1.042 27.906 8.008 1 97.25 172 SER A C 1
ATOM 1295 O O . SER A 1 172 ? -0.163 27.922 7.75 1 97.25 172 SER A O 1
ATOM 1297 N N . ALA A 1 173 ? 1.97 27.688 7.094 1 98.06 173 ALA A N 1
ATOM 1298 C CA . ALA A 1 173 ? 1.611 27.406 5.707 1 98.06 173 ALA A CA 1
ATOM 1299 C C . ALA A 1 173 ? 0.883 26.062 5.59 1 98.06 173 ALA A C 1
ATOM 1301 O O . ALA A 1 173 ? -0.06 25.938 4.809 1 98.06 173 ALA A O 1
ATOM 1302 N N . VAL A 1 174 ? 1.325 25.109 6.371 1 98.44 174 VAL A N 1
ATOM 1303 C CA . VAL A 1 174 ? 0.713 23.797 6.375 1 98.44 174 VAL A CA 1
ATOM 1304 C C . VAL A 1 174 ? -0.723 23.891 6.887 1 98.44 174 VAL A C 1
ATOM 1306 O O . VAL A 1 174 ? -1.648 23.375 6.254 1 98.44 174 VAL A O 1
ATOM 1309 N N . LEU A 1 175 ? -0.917 24.609 8.008 1 98.44 175 LEU A N 1
ATOM 1310 C CA . LEU A 1 175 ? -2.242 24.781 8.602 1 98.44 175 LEU A CA 1
ATOM 1311 C C . LEU A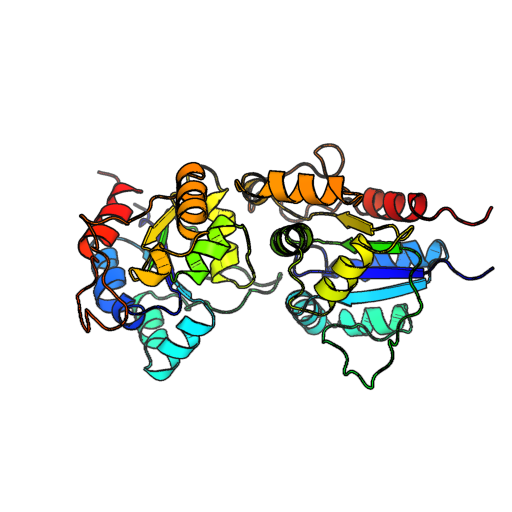 1 175 ? -3.172 25.516 7.641 1 98.44 175 LEU A C 1
ATOM 1313 O O . LEU A 1 175 ? -4.336 25.141 7.488 1 98.44 175 LEU A O 1
ATOM 1317 N N . SER A 1 176 ? -2.654 26.484 6.984 1 97.81 176 SER A N 1
ATOM 1318 C CA . SER A 1 176 ? -3.443 27.266 6.027 1 97.81 176 SER A CA 1
ATOM 1319 C C . SER A 1 176 ? -3.893 26.391 4.855 1 97.81 176 SER A C 1
ATOM 1321 O O . SER A 1 176 ? -5.035 26.5 4.406 1 97.81 176 SER A O 1
ATOM 1323 N N . ALA A 1 177 ? -3.008 25.562 4.383 1 98.06 177 ALA A N 1
ATOM 1324 C CA . ALA A 1 177 ? -3.33 24.672 3.264 1 98.06 177 ALA A CA 1
ATOM 1325 C C . ALA A 1 177 ? -4.457 23.719 3.629 1 98.06 177 ALA A C 1
ATOM 1327 O O . ALA A 1 177 ? -5.355 23.469 2.822 1 98.06 177 ALA A O 1
ATOM 1328 N N . VAL A 1 178 ? -4.434 23.188 4.832 1 98.25 178 VAL A N 1
ATOM 1329 C CA . VAL A 1 178 ? -5.457 22.266 5.297 1 98.25 178 VAL A CA 1
ATOM 1330 C C . VAL A 1 178 ? -6.797 22.984 5.406 1 98.25 178 VAL A C 1
ATOM 1332 O O . VAL A 1 178 ? -7.816 22.5 4.914 1 98.25 178 VAL A O 1
ATOM 1335 N N . ASN A 1 179 ? -6.777 24.156 6.02 1 97.56 179 ASN A N 1
ATOM 1336 C CA . ASN A 1 179 ? -8.008 24.906 6.191 1 97.56 179 ASN A CA 1
ATOM 1337 C C . ASN A 1 179 ? -8.609 25.312 4.848 1 97.56 179 ASN A C 1
ATOM 1339 O O . ASN A 1 179 ? -9.836 25.359 4.695 1 97.56 179 ASN A O 1
ATOM 1343 N N . ALA A 1 180 ? -7.742 25.594 3.889 1 96.94 180 ALA A N 1
ATOM 1344 C CA . ALA A 1 180 ? -8.203 26 2.564 1 96.94 180 ALA A CA 1
ATOM 1345 C C . ALA A 1 180 ? -8.789 24.812 1.804 1 96.94 180 ALA A C 1
ATOM 1347 O O . ALA A 1 180 ? -9.648 24.984 0.935 1 96.94 180 ALA A O 1
ATOM 1348 N N . ALA A 1 181 ? -8.258 23.625 2.109 1 96.06 181 ALA A N 1
ATOM 1349 C CA . ALA A 1 181 ? -8.68 22.422 1.398 1 96.06 181 ALA A CA 1
ATOM 1350 C C . ALA A 1 181 ? -10.117 22.047 1.761 1 96.06 181 ALA A C 1
ATOM 1352 O O . ALA A 1 181 ? -10.836 21.453 0.948 1 96.06 181 ALA A O 1
ATOM 1353 N N . VAL A 1 182 ? -10.461 22.266 3.016 1 95.06 182 VAL A N 1
ATOM 1354 C CA . VAL A 1 182 ? -11.82 22.016 3.48 1 95.06 182 VAL A CA 1
ATOM 1355 C C . VAL A 1 182 ? -12.336 23.234 4.242 1 95.06 182 VAL A C 1
ATOM 1357 O O . VAL A 1 182 ? -12.227 23.297 5.469 1 95.06 182 VAL A O 1
ATOM 1360 N N . PRO A 1 183 ? -12.922 24.141 3.494 1 86.06 183 PRO A N 1
ATOM 1361 C CA . PRO A 1 183 ? -13.398 25.344 4.16 1 86.06 183 PRO A CA 1
ATOM 1362 C C . PRO A 1 183 ? -14.484 25.078 5.191 1 86.06 183 PRO A C 1
ATOM 1364 O O . PRO A 1 183 ? -15.273 24.141 5.031 1 86.06 183 PRO A O 1
ATOM 1367 N N . SER A 1 184 ? -14.422 25.781 6.367 1 80.12 184 SER A N 1
ATOM 1368 C CA . SER A 1 184 ? -15.43 25.656 7.406 1 80.12 184 SER A CA 1
ATOM 1369 C C . SER A 1 184 ? -16.812 26.078 6.895 1 80.12 184 SER A C 1
ATOM 1371 O O . SER A 1 184 ? -16.906 26.984 6.07 1 80.12 184 SER A O 1
ATOM 1373 N N . PRO A 1 185 ? -17.75 25.109 7.238 1 67.69 185 PRO A N 1
ATOM 1374 C CA . PRO A 1 185 ? -19.078 25.578 6.84 1 67.69 185 PRO A CA 1
ATOM 1375 C C . PRO A 1 185 ? -19.422 26.953 7.402 1 67.69 185 PRO A C 1
ATOM 1377 O O . PRO A 1 185 ? -18.969 27.312 8.492 1 67.69 185 PRO A O 1
ATOM 1380 N N . GLY A 1 186 ? -19.25 28.094 6.703 1 53.97 186 GLY A N 1
ATOM 1381 C CA . GLY A 1 186 ? -19.734 29.375 7.207 1 53.97 186 GLY A CA 1
ATOM 1382 C C . GLY A 1 186 ? -20.875 29.25 8.188 1 53.97 186 GLY A C 1
ATOM 1383 O O . GLY A 1 186 ? -21.578 28.234 8.195 1 53.97 186 GLY A O 1
ATOM 1384 N N . MET B 1 1 ? 1.433 -39.219 -14.984 1 53.34 1 MET B N 1
ATOM 1385 C CA . MET B 1 1 ? 1.93 -37.969 -15.516 1 53.34 1 MET B CA 1
ATOM 1386 C C . MET B 1 1 ? 2.119 -36.938 -14.406 1 53.34 1 MET B C 1
ATOM 1388 O O . MET B 1 1 ? 1.411 -36.969 -13.398 1 53.34 1 MET B O 1
ATOM 1392 N N . ALA B 1 2 ? 3.297 -36.281 -14.43 1 71.75 2 ALA B N 1
ATOM 1393 C CA . ALA B 1 2 ? 3.625 -35.438 -13.273 1 71.75 2 ALA B CA 1
ATOM 1394 C C . ALA B 1 2 ? 2.594 -34.344 -13.086 1 71.75 2 ALA B C 1
ATOM 1396 O O . ALA B 1 2 ? 2.088 -33.781 -14.062 1 71.75 2 ALA B O 1
ATOM 1397 N N . SER B 1 3 ? 1.992 -34.188 -11.93 1 90.12 3 SER B N 1
ATOM 1398 C CA . SER B 1 3 ? 1.017 -33.156 -11.578 1 90.12 3 SER B CA 1
ATOM 1399 C C . SER B 1 3 ? 1.537 -31.766 -11.914 1 90.12 3 SER B C 1
ATOM 1401 O O . SER B 1 3 ? 2.729 -31.484 -11.766 1 90.12 3 SER B O 1
ATOM 1403 N N . ARG B 1 4 ? 0.707 -31 -12.688 1 96.06 4 ARG B N 1
ATOM 1404 C CA . ARG B 1 4 ? 1.027 -29.594 -12.836 1 96.06 4 ARG B CA 1
ATOM 1405 C C . ARG B 1 4 ? 1.233 -28.922 -11.477 1 96.06 4 ARG B C 1
ATOM 1407 O O . ARG B 1 4 ? 0.498 -29.203 -10.523 1 96.06 4 ARG B O 1
ATOM 1414 N N . VAL B 1 5 ? 2.26 -28.062 -11.359 1 97.94 5 VAL B N 1
ATOM 1415 C CA . VAL B 1 5 ? 2.6 -27.438 -10.094 1 97.94 5 VAL B CA 1
ATOM 1416 C C . VAL B 1 5 ? 2.301 -25.938 -10.156 1 97.94 5 VAL B C 1
ATOM 1418 O O . VAL B 1 5 ? 2.768 -25.25 -11.062 1 97.94 5 VAL B O 1
ATOM 1421 N N . LEU B 1 6 ? 1.518 -25.438 -9.195 1 98.69 6 LEU B N 1
ATOM 1422 C CA . LEU B 1 6 ? 1.207 -24.016 -9.062 1 98.69 6 LEU B CA 1
ATOM 1423 C C . LEU B 1 6 ? 1.91 -23.422 -7.844 1 98.69 6 LEU B C 1
ATOM 1425 O O . LEU B 1 6 ? 1.79 -23.953 -6.734 1 98.69 6 LEU B O 1
ATOM 1429 N N . SER B 1 7 ? 2.686 -22.406 -8.078 1 98.81 7 SER B N 1
ATOM 1430 C CA . SER B 1 7 ? 3.117 -21.562 -6.977 1 98.81 7 SER B CA 1
ATOM 1431 C C . SER B 1 7 ? 2.137 -20.422 -6.742 1 98.81 7 SER B C 1
ATOM 1433 O O . SER B 1 7 ? 2.084 -19.469 -7.527 1 98.81 7 SER B O 1
ATOM 1435 N N . LEU B 1 8 ? 1.367 -20.516 -5.699 1 98.88 8 LEU B N 1
ATOM 1436 C CA . LEU B 1 8 ? 0.362 -19.531 -5.324 1 98.88 8 LEU B CA 1
ATOM 1437 C C . LEU B 1 8 ? 0.945 -18.5 -4.359 1 98.88 8 LEU B C 1
ATOM 1439 O O . LEU B 1 8 ? 1.504 -18.859 -3.322 1 98.88 8 LEU B O 1
ATOM 1443 N N . VAL B 1 9 ? 0.822 -17.234 -4.742 1 98.88 9 VAL B N 1
ATOM 1444 C CA . VAL B 1 9 ? 1.315 -16.141 -3.918 1 98.88 9 VAL B CA 1
ATOM 1445 C C . VAL B 1 9 ? 0.148 -15.266 -3.471 1 98.88 9 VAL B C 1
ATOM 1447 O O . VAL B 1 9 ? -0.629 -14.781 -4.301 1 98.88 9 VAL B O 1
ATOM 1450 N N . GLY B 1 10 ? 0.004 -15.102 -2.178 1 98.56 10 GLY B N 1
ATOM 1451 C CA . GLY B 1 10 ? -1.039 -14.258 -1.615 1 98.56 10 GLY B CA 1
ATOM 1452 C C . GLY B 1 10 ? -0.498 -13.016 -0.927 1 98.56 10 GLY B C 1
ATOM 1453 O O . GLY B 1 10 ? 0.513 -13.078 -0.224 1 98.56 10 GLY B O 1
ATOM 1454 N N . SER B 1 11 ? -1.117 -11.875 -1.169 1 97.56 11 SER B N 1
ATOM 1455 C CA . SER B 1 11 ? -0.757 -10.633 -0.482 1 97.56 11 SER B CA 1
ATOM 1456 C C . SER B 1 11 ? -1.86 -10.188 0.472 1 97.56 11 SER B C 1
ATOM 1458 O O . SER B 1 11 ? -2.93 -10.805 0.522 1 97.56 11 SER B O 1
ATOM 1460 N N . GLY B 1 12 ? -1.513 -9.164 1.299 1 93.81 12 GLY B N 1
ATOM 1461 C CA . GLY B 1 12 ? -2.451 -8.641 2.279 1 93.81 12 GLY B CA 1
ATOM 1462 C C . GLY B 1 12 ? -3.588 -7.852 1.656 1 93.81 12 GLY B C 1
ATOM 1463 O O . GLY B 1 12 ? -3.68 -6.637 1.84 1 93.81 12 GLY B O 1
ATOM 1464 N N . ALA B 1 13 ? -4.477 -8.477 0.982 1 92.94 13 ALA B N 1
ATOM 1465 C CA . ALA B 1 13 ? -5.699 -7.934 0.393 1 92.94 13 ALA B CA 1
ATOM 1466 C C . ALA B 1 13 ? -6.902 -8.82 0.707 1 92.94 13 ALA B C 1
ATOM 1468 O O . ALA B 1 13 ? -6.75 -10.016 0.969 1 92.94 13 ALA B O 1
ATOM 1469 N N . GLY B 1 14 ? -8.047 -8.172 0.722 1 90.94 14 GLY B N 1
ATOM 1470 C CA . GLY B 1 14 ? -9.258 -8.945 0.959 1 90.94 14 GLY B CA 1
ATOM 1471 C C . GLY B 1 14 ? -9.367 -10.172 0.076 1 90.94 14 GLY B C 1
ATOM 1472 O O . GLY B 1 14 ? -9.094 -10.109 -1.124 1 90.94 14 GLY B O 1
ATOM 1473 N N . GLY B 1 15 ? -9.797 -11.336 0.713 1 94.12 15 GLY B N 1
ATOM 1474 C CA . GLY B 1 15 ? -9.945 -12.562 -0.047 1 94.12 15 GLY B CA 1
ATOM 1475 C C . GLY B 1 15 ? -8.844 -13.57 0.236 1 94.12 15 GLY B C 1
ATOM 1476 O O . GLY B 1 15 ? -8.992 -14.758 -0.082 1 94.12 15 GLY B O 1
ATOM 1477 N N . VAL B 1 16 ? -7.754 -13.117 0.86 1 95.88 16 VAL B N 1
ATOM 1478 C CA . VAL B 1 16 ? -6.645 -14.031 1.111 1 95.88 16 VAL B CA 1
ATOM 1479 C C . VAL B 1 16 ? -7.094 -15.148 2.049 1 95.88 16 VAL B C 1
ATOM 1481 O O . VAL B 1 16 ? -6.605 -16.281 1.963 1 95.88 16 VAL B O 1
ATOM 1484 N N . GLU B 1 17 ? -8.086 -14.867 2.857 1 94.5 17 GLU B N 1
ATOM 1485 C CA . GLU B 1 17 ? -8.633 -15.844 3.793 1 94.5 17 GLU B CA 1
ATOM 1486 C C . GLU B 1 17 ? -9.406 -16.938 3.061 1 94.5 17 GLU B C 1
ATOM 1488 O O . GLU B 1 17 ? -9.711 -17.984 3.635 1 94.5 17 GLU B O 1
ATOM 1493 N N . ASP B 1 18 ? -9.711 -16.703 1.817 1 96 18 ASP B N 1
ATOM 1494 C CA . ASP B 1 18 ? -10.547 -17.625 1.053 1 96 18 ASP B CA 1
ATOM 1495 C C . ASP B 1 18 ? -9.695 -18.5 0.132 1 96 18 ASP B C 1
ATOM 1497 O O . ASP B 1 18 ? -10.227 -19.312 -0.633 1 96 18 ASP B O 1
ATOM 1501 N N . LEU B 1 19 ? -8.43 -18.422 0.205 1 98.06 19 LEU B N 1
ATOM 1502 C CA . LEU B 1 19 ? -7.559 -19.109 -0.752 1 98.06 19 LEU B CA 1
ATOM 1503 C C . LEU B 1 19 ? -7.758 -20.609 -0.687 1 98.06 19 LEU B C 1
ATOM 1505 O O . LEU B 1 19 ? -7.812 -21.281 -1.723 1 98.06 19 LEU B O 1
ATOM 1509 N N . LEU B 1 20 ? -7.898 -21.172 0.474 1 98.5 20 LEU B N 1
ATOM 1510 C CA . LEU B 1 20 ? -7.988 -22.625 0.619 1 98.5 20 LEU B CA 1
ATOM 1511 C C . LEU B 1 20 ? -9.258 -23.156 -0.033 1 98.5 20 LEU B C 1
ATOM 1513 O O . LEU B 1 20 ? -9.195 -23.953 -0.97 1 98.5 20 LEU B O 1
ATOM 1517 N N . PRO B 1 21 ? -10.414 -22.578 0.318 1 98.25 21 PRO B N 1
ATOM 1518 C CA . PRO B 1 21 ? -11.633 -23.156 -0.253 1 98.25 21 PRO B CA 1
ATOM 1519 C C . PRO B 1 21 ? -11.883 -22.719 -1.688 1 98.25 21 PRO B C 1
ATOM 1521 O O . PRO B 1 21 ? -12.555 -23.422 -2.453 1 98.25 21 PRO B O 1
ATOM 1524 N N . ARG B 1 22 ? -11.336 -21.594 -2.1 1 98.44 22 ARG B N 1
ATOM 1525 C CA . ARG B 1 22 ? -11.789 -21.016 -3.367 1 98.44 22 ARG B CA 1
ATOM 1526 C C . ARG B 1 22 ? -10.734 -21.188 -4.453 1 98.44 22 ARG B C 1
ATOM 1528 O O . ARG B 1 22 ? -11.039 -21.078 -5.645 1 98.44 22 ARG B O 1
ATOM 1535 N N . VAL B 1 23 ? -9.508 -21.469 -4.078 1 98.75 23 VAL B N 1
ATOM 1536 C CA . VAL B 1 23 ? -8.445 -21.547 -5.078 1 98.75 23 VAL B CA 1
ATOM 1537 C C . VAL B 1 23 ? -7.723 -22.891 -4.961 1 98.75 23 VAL B C 1
ATOM 1539 O O . VAL B 1 23 ? -7.719 -23.688 -5.902 1 98.75 23 VAL B O 1
ATOM 1542 N N . ILE B 1 24 ? -7.23 -23.219 -3.785 1 98.88 24 ILE B N 1
ATOM 1543 C CA . ILE B 1 24 ? -6.348 -24.359 -3.576 1 98.88 24 ILE B CA 1
ATOM 1544 C C . ILE B 1 24 ? -7.121 -25.656 -3.795 1 98.88 24 ILE B C 1
ATOM 1546 O O . ILE B 1 24 ? -6.734 -26.484 -4.629 1 98.88 24 ILE B O 1
ATOM 1550 N N . ARG B 1 25 ? -8.242 -25.812 -3.109 1 98.75 25 ARG B N 1
ATOM 1551 C CA . ARG B 1 25 ? -8.992 -27.062 -3.186 1 98.75 25 ARG B CA 1
ATOM 1552 C C . ARG B 1 25 ? -9.508 -27.312 -4.598 1 98.75 25 ARG B C 1
ATOM 1554 O O . ARG B 1 25 ? -9.336 -28.391 -5.156 1 98.75 25 ARG B O 1
ATOM 1561 N N . PRO B 1 26 ? -10.141 -26.266 -5.164 1 98.5 26 PRO B N 1
ATOM 1562 C CA . PRO B 1 26 ? -10.617 -26.484 -6.535 1 98.5 26 PRO B CA 1
ATOM 1563 C C . PRO B 1 26 ? -9.492 -26.859 -7.496 1 98.5 26 PRO B C 1
ATOM 1565 O O . PRO B 1 26 ? -9.664 -27.719 -8.352 1 98.5 26 PRO B O 1
ATOM 1568 N N . LEU B 1 27 ? -8.312 -26.25 -7.391 1 98.06 27 LEU B N 1
ATOM 1569 C CA . LEU B 1 27 ? -7.203 -26.562 -8.289 1 98.06 27 LEU B CA 1
ATOM 1570 C C . LEU B 1 27 ? -6.648 -27.953 -8.016 1 98.06 27 LEU B C 1
ATOM 1572 O O . LEU B 1 27 ? -6.246 -28.656 -8.945 1 98.06 27 LEU B O 1
ATOM 1576 N N . GLN B 1 28 ? -6.625 -28.297 -6.742 1 98 28 GLN B N 1
ATOM 1577 C CA . GLN B 1 28 ? -6.211 -29.656 -6.414 1 98 28 GLN B CA 1
ATOM 1578 C C . GLN B 1 28 ? -7.156 -30.688 -7.023 1 98 28 GLN B C 1
ATOM 1580 O O . GLN B 1 28 ? -6.719 -31.719 -7.52 1 98 28 GLN B O 1
ATOM 1585 N N . ALA B 1 29 ? -8.414 -30.375 -6.992 1 97.12 29 ALA B N 1
ATOM 1586 C CA . ALA B 1 29 ? -9.398 -31.25 -7.621 1 97.12 29 ALA B CA 1
ATOM 1587 C C . ALA B 1 29 ? -9.164 -31.359 -9.125 1 97.12 29 ALA B C 1
ATOM 1589 O O . ALA B 1 29 ? -9.484 -32.375 -9.734 1 97.12 29 ALA B O 1
ATOM 1590 N N . ASP B 1 30 ? -8.57 -30.344 -9.68 1 95.31 30 ASP B N 1
ATOM 1591 C CA . ASP B 1 30 ? -8.25 -30.312 -11.109 1 95.31 30 ASP B CA 1
ATOM 1592 C C . ASP B 1 30 ? -6.898 -30.969 -11.383 1 95.31 30 ASP B C 1
ATOM 1594 O O . ASP B 1 30 ? -6.402 -30.938 -12.508 1 95.31 30 ASP B O 1
ATOM 1598 N N . GLY B 1 31 ? -6.223 -31.469 -10.328 1 95.31 31 GLY B N 1
ATOM 1599 C CA . GLY B 1 31 ? -5.012 -32.25 -10.508 1 95.31 31 GLY B CA 1
ATOM 1600 C C . GLY B 1 31 ? -3.744 -31.469 -10.234 1 95.31 31 GLY B C 1
ATOM 1601 O O . GLY B 1 31 ? -2.639 -31.953 -10.469 1 95.31 31 GLY B O 1
ATOM 1602 N N . TRP B 1 32 ? -3.871 -30.219 -9.719 1 97.81 32 TRP B N 1
ATOM 1603 C CA . TRP B 1 32 ? -2.701 -29.375 -9.461 1 97.81 32 TRP B CA 1
ATOM 1604 C C . TRP B 1 32 ? -2.072 -29.734 -8.117 1 97.81 32 TRP B C 1
ATOM 1606 O O . TRP B 1 32 ? -2.779 -30.031 -7.148 1 97.81 32 TRP B O 1
ATOM 1616 N N . THR B 1 33 ? -0.778 -29.719 -8.086 1 98.31 33 THR B N 1
ATOM 1617 C CA . THR B 1 33 ? -0.039 -29.531 -6.844 1 98.31 33 THR B CA 1
ATOM 1618 C C . THR B 1 33 ? 0.134 -28.047 -6.531 1 98.31 33 THR B C 1
ATOM 1620 O O . THR B 1 33 ? 0.565 -27.281 -7.391 1 98.31 33 THR B O 1
ATOM 1623 N N . VAL B 1 34 ? -0.246 -27.656 -5.324 1 98.75 34 VAL B N 1
ATOM 1624 C CA . VAL B 1 34 ? -0.223 -26.234 -5.008 1 98.75 34 VAL B CA 1
ATOM 1625 C C . VAL B 1 34 ? 0.727 -25.984 -3.84 1 98.75 34 VAL B C 1
ATOM 1627 O O . VAL B 1 34 ? 0.657 -26.672 -2.814 1 98.75 34 VAL B O 1
ATOM 1630 N N . ALA B 1 35 ? 1.645 -25.062 -3.996 1 98.75 35 ALA B N 1
ATOM 1631 C CA . ALA B 1 35 ? 2.49 -24.547 -2.926 1 98.75 35 ALA B CA 1
ATOM 1632 C C . ALA B 1 35 ? 2.264 -23.047 -2.729 1 98.75 35 ALA B C 1
ATOM 1634 O O . ALA B 1 35 ? 2.059 -22.312 -3.697 1 98.75 35 ALA B O 1
ATOM 1635 N N . VAL B 1 36 ? 2.359 -22.609 -1.435 1 98.88 36 VAL B N 1
ATOM 1636 C CA . VAL B 1 36 ? 1.861 -21.266 -1.138 1 98.88 36 VAL B CA 1
ATOM 1637 C C . VAL B 1 36 ? 2.975 -20.422 -0.511 1 98.88 36 VAL B C 1
ATOM 1639 O O . VAL B 1 36 ? 3.693 -20.906 0.374 1 98.88 36 VAL B O 1
ATOM 1642 N N . THR B 1 37 ? 3.182 -19.25 -1.025 1 98.81 37 THR B N 1
ATOM 1643 C CA . THR B 1 37 ? 4.004 -18.203 -0.419 1 98.81 37 THR B CA 1
ATOM 1644 C C . THR B 1 37 ? 3.174 -16.953 -0.138 1 98.81 37 THR B C 1
ATOM 1646 O O . THR B 1 37 ? 2.395 -16.516 -0.986 1 98.81 37 THR B O 1
ATOM 1649 N N . LEU B 1 38 ? 3.314 -16.422 1.047 1 98.75 38 LEU B N 1
ATOM 1650 C CA . LEU B 1 38 ? 2.547 -15.242 1.447 1 98.75 38 LEU B CA 1
ATOM 1651 C C . LEU B 1 38 ? 3.469 -14.055 1.712 1 98.75 38 LEU B C 1
ATOM 1653 O O . LEU B 1 38 ? 4.613 -14.234 2.133 1 98.75 38 LEU B O 1
ATOM 1657 N N . THR B 1 39 ? 2.969 -12.828 1.414 1 98.06 39 THR B N 1
ATOM 1658 C CA . THR B 1 39 ? 3.646 -11.648 1.945 1 98.06 39 THR B CA 1
ATOM 1659 C C . THR B 1 39 ? 3.605 -11.641 3.471 1 98.06 39 THR B C 1
ATOM 1661 O O . THR B 1 39 ? 2.787 -12.336 4.078 1 98.06 39 THR B O 1
ATOM 1664 N N . PRO B 1 40 ? 4.461 -10.812 4.07 1 96.88 40 PRO B N 1
ATOM 1665 C CA . PRO B 1 40 ? 4.441 -10.758 5.535 1 96.88 40 PRO B CA 1
ATOM 1666 C C . PRO B 1 40 ? 3.07 -10.367 6.09 1 96.88 40 PRO B C 1
ATOM 1668 O O . PRO B 1 40 ? 2.605 -10.969 7.062 1 96.88 40 PRO B O 1
ATOM 1671 N N . THR B 1 41 ? 2.396 -9.461 5.48 1 96.38 41 THR B N 1
ATOM 1672 C CA . THR B 1 41 ? 1.083 -9.023 5.934 1 96.38 41 THR B CA 1
ATOM 1673 C C . THR B 1 41 ? 0.057 -10.141 5.789 1 96.38 41 THR B C 1
ATOM 1675 O O . THR B 1 41 ? -0.688 -10.43 6.727 1 96.38 41 THR B O 1
ATOM 1678 N N . ALA B 1 42 ? 0.035 -10.789 4.676 1 97.38 42 ALA B N 1
ATOM 1679 C CA . ALA B 1 42 ? -0.887 -11.898 4.457 1 97.38 42 ALA B CA 1
ATOM 1680 C C . ALA B 1 42 ? -0.607 -13.039 5.426 1 97.38 42 ALA B C 1
ATOM 1682 O O . ALA B 1 42 ? -1.535 -13.68 5.926 1 97.38 42 ALA B O 1
ATOM 1683 N N . GLY B 1 43 ? 0.667 -13.289 5.641 1 97.62 43 GLY B N 1
ATOM 1684 C CA . GLY B 1 43 ? 1.042 -14.312 6.602 1 97.62 43 GLY B CA 1
ATOM 1685 C C . GLY B 1 43 ? 0.488 -14.055 7.992 1 97.62 43 GLY B C 1
ATOM 1686 O O . GLY B 1 43 ? -0.099 -14.953 8.609 1 97.62 43 GLY B O 1
ATOM 1687 N N . ARG B 1 44 ? 0.649 -12.828 8.414 1 95.75 44 ARG B N 1
ATOM 1688 C CA . ARG B 1 44 ? 0.137 -12.453 9.734 1 95.75 44 ARG B CA 1
ATOM 1689 C C . ARG B 1 44 ? -1.377 -12.625 9.797 1 95.75 44 ARG B C 1
ATOM 1691 O O . ARG B 1 44 ? -1.906 -13.141 10.789 1 95.75 44 ARG B O 1
ATOM 1698 N N . TRP B 1 45 ? -2.076 -12.18 8.805 1 96.06 45 TRP B N 1
ATOM 1699 C CA . TRP B 1 45 ? -3.531 -12.273 8.766 1 96.06 45 TRP B CA 1
ATOM 1700 C C . TRP B 1 45 ? -3.982 -13.727 8.859 1 96.06 45 TRP B C 1
ATOM 1702 O O . TRP B 1 45 ? -4.879 -14.055 9.641 1 96.06 45 TRP B O 1
ATOM 1712 N N . LEU B 1 46 ? -3.367 -14.594 8.102 1 96.75 46 LEU B N 1
ATOM 1713 C CA . LEU B 1 46 ? -3.779 -15.992 8.07 1 96.75 46 LEU B CA 1
ATOM 1714 C C . LEU B 1 46 ? -3.385 -16.703 9.359 1 96.75 46 LEU B C 1
ATOM 1716 O O . LEU B 1 46 ? -4.078 -17.625 9.805 1 96.75 46 LEU B O 1
ATOM 1720 N N . ASP B 1 47 ? -2.295 -16.266 9.992 1 95.94 47 ASP B N 1
ATOM 1721 C CA . ASP B 1 47 ? -1.924 -16.828 11.289 1 95.94 47 ASP B CA 1
ATOM 1722 C C . ASP B 1 47 ? -3.006 -16.547 12.336 1 95.94 47 ASP B C 1
ATOM 1724 O O . ASP B 1 47 ? -3.303 -17.406 13.164 1 95.94 47 ASP B O 1
ATOM 1728 N N . GLU B 1 48 ? -3.57 -15.414 12.281 1 94.69 48 GLU B N 1
ATOM 1729 C CA . GLU B 1 48 ? -4.535 -14.953 13.273 1 94.69 48 GLU B CA 1
ATOM 1730 C C . GLU B 1 48 ? -5.777 -15.836 13.289 1 94.69 48 GLU B C 1
ATOM 1732 O O . GLU B 1 48 ? -6.434 -15.977 14.32 1 94.69 48 GLU B O 1
ATOM 1737 N N . ASN B 1 49 ? -6.055 -16.531 12.141 1 93.5 49 ASN B N 1
ATOM 1738 C CA . ASN B 1 49 ? -7.277 -17.328 12.094 1 93.5 49 ASN B CA 1
ATOM 1739 C C . ASN B 1 49 ? -6.98 -18.797 11.82 1 93.5 49 ASN B C 1
ATOM 1741 O O . ASN B 1 49 ? -7.883 -19.562 11.492 1 93.5 49 ASN B O 1
ATOM 1745 N N . GLY B 1 50 ? -5.672 -19.141 11.859 1 95.62 50 GLY B N 1
ATOM 1746 C CA . GLY B 1 50 ? -5.273 -20.531 11.68 1 95.62 50 GLY B CA 1
ATOM 1747 C C . GLY B 1 50 ? -5.195 -20.953 10.227 1 95.62 50 GLY B C 1
ATOM 1748 O O . GLY B 1 50 ? -5.012 -22.125 9.922 1 95.62 50 GLY B O 1
ATOM 1749 N N . GLY B 1 51 ? -5.383 -20.047 9.352 1 96.81 51 GLY B N 1
ATOM 1750 C CA . GLY B 1 51 ? -5.445 -20.328 7.93 1 96.81 51 GLY B CA 1
ATOM 1751 C C . GLY B 1 51 ? -4.148 -20.891 7.379 1 96.81 51 GLY B C 1
ATOM 1752 O O . GLY B 1 51 ? -4.164 -21.734 6.48 1 96.81 51 GLY B O 1
ATOM 1753 N N . ARG B 1 52 ? -3.076 -20.406 7.863 1 97.5 52 ARG B N 1
ATOM 1754 C CA . ARG B 1 52 ? -1.779 -20.859 7.383 1 97.5 52 ARG B CA 1
ATOM 1755 C C . ARG B 1 52 ? -1.603 -22.359 7.641 1 97.5 52 ARG B C 1
ATOM 1757 O O . ARG B 1 52 ? -1.198 -23.109 6.75 1 97.5 52 ARG B O 1
ATOM 1764 N N . ALA B 1 53 ? -1.886 -22.812 8.828 1 98 53 ALA B N 1
ATOM 1765 C CA . ALA B 1 53 ? -1.776 -24.219 9.195 1 98 53 ALA B CA 1
ATOM 1766 C C . ALA B 1 53 ? -2.707 -25.078 8.352 1 98 53 ALA B C 1
ATOM 1768 O O . ALA B 1 53 ? -2.336 -26.188 7.93 1 98 53 ALA B O 1
ATOM 1769 N N . GLU B 1 54 ? -3.896 -24.609 8.109 1 98.5 54 GLU B N 1
ATOM 1770 C CA . GLU B 1 54 ? -4.863 -25.328 7.293 1 98.5 54 GLU B CA 1
ATOM 1771 C C . GLU B 1 54 ? -4.355 -25.5 5.867 1 98.5 54 GLU B C 1
ATOM 1773 O O . GLU B 1 54 ? -4.52 -26.578 5.273 1 98.5 54 GLU B O 1
ATOM 1778 N N . ILE B 1 55 ? -3.75 -24.469 5.395 1 98.75 55 ILE B N 1
ATOM 1779 C CA . ILE B 1 55 ? -3.205 -24.531 4.039 1 98.75 55 ILE B CA 1
ATOM 1780 C C . ILE B 1 55 ? -2.051 -25.516 3.986 1 98.75 55 ILE B C 1
ATOM 1782 O O . ILE B 1 55 ? -1.947 -26.312 3.043 1 98.75 55 ILE B O 1
ATOM 1786 N N . GLU B 1 56 ? -1.191 -25.5 4.988 1 98.75 56 GLU B N 1
ATOM 1787 C CA . GLU B 1 56 ? -0.078 -26.453 5.031 1 98.75 56 GLU B CA 1
ATOM 1788 C C . GLU B 1 56 ? -0.577 -27.891 5.059 1 98.75 56 GLU B C 1
ATOM 1790 O O . GLU B 1 56 ? -0.037 -28.75 4.359 1 98.75 56 GLU B O 1
ATOM 1795 N N . GLU B 1 57 ? -1.56 -28.078 5.824 1 98.62 57 GLU B N 1
ATOM 1796 C CA . GLU B 1 57 ? -2.141 -29.406 5.898 1 98.62 57 GLU B CA 1
ATOM 1797 C C . GLU B 1 57 ? -2.736 -29.828 4.559 1 98.62 57 GLU B C 1
ATOM 1799 O O . GLU B 1 57 ? -2.535 -30.953 4.105 1 98.62 57 GLU B O 1
ATOM 1804 N N . ALA B 1 58 ? -3.42 -28.984 3.932 1 98.62 58 ALA B N 1
ATOM 1805 C CA . ALA B 1 58 ? -4.137 -29.281 2.695 1 98.62 58 ALA B CA 1
ATOM 1806 C C . ALA B 1 58 ? -3.166 -29.5 1.538 1 98.62 58 ALA B C 1
ATOM 1808 O O . ALA B 1 58 ? -3.436 -30.297 0.634 1 98.62 58 ALA B O 1
ATOM 1809 N N . THR B 1 59 ? -2.031 -28.797 1.55 1 98.56 59 THR B N 1
ATOM 1810 C CA . THR B 1 59 ? -1.124 -28.828 0.407 1 98.56 59 THR B CA 1
ATOM 1811 C C . THR B 1 59 ? -0.01 -29.844 0.629 1 98.56 59 THR B C 1
ATOM 1813 O O . THR B 1 59 ? 0.599 -30.328 -0.33 1 98.56 59 THR B O 1
ATOM 1816 N N . GLY B 1 60 ? 0.299 -30.047 1.89 1 98.5 60 GLY B N 1
ATOM 1817 C CA . GLY B 1 60 ? 1.409 -30.938 2.217 1 98.5 60 GLY B CA 1
ATOM 1818 C C . GLY B 1 60 ? 2.758 -30.234 2.166 1 98.5 60 GLY B C 1
ATOM 1819 O O . GLY B 1 60 ? 3.801 -30.891 2.23 1 98.5 60 GLY B O 1
ATOM 1820 N N . PHE B 1 61 ? 2.764 -28.906 2.008 1 98.44 61 PHE B N 1
ATOM 1821 C CA . PHE B 1 61 ? 3.975 -28.094 1.947 1 98.44 61 PHE B CA 1
ATOM 1822 C C . PHE B 1 61 ? 3.943 -27 3.002 1 98.44 61 PHE B C 1
ATOM 1824 O O . PHE B 1 61 ? 2.873 -26.484 3.344 1 98.44 61 PHE B O 1
ATOM 1831 N N . PRO B 1 62 ? 5.133 -26.625 3.504 1 97.62 62 PRO B N 1
ATOM 1832 C CA . PRO B 1 62 ? 5.145 -25.438 4.348 1 97.62 62 PRO B CA 1
ATOM 1833 C C . PRO B 1 62 ? 4.715 -24.172 3.592 1 97.62 62 PRO B C 1
ATOM 1835 O O . PRO B 1 62 ? 5.039 -24.016 2.414 1 97.62 62 PRO B O 1
ATOM 1838 N N . VAL B 1 63 ? 3.945 -23.391 4.262 1 98.56 63 VAL B N 1
ATOM 1839 C CA . VAL B 1 63 ? 3.631 -22.078 3.707 1 98.56 63 VAL B CA 1
ATOM 1840 C C . VAL B 1 63 ? 4.789 -21.109 3.965 1 98.56 63 VAL B C 1
ATOM 1842 O O . VAL B 1 63 ? 5.16 -20.875 5.117 1 98.56 63 VAL B O 1
ATOM 1845 N N . ARG B 1 64 ? 5.305 -20.516 2.887 1 98 64 ARG B N 1
ATOM 1846 C CA . ARG B 1 64 ? 6.465 -19.656 3.02 1 98 64 ARG B CA 1
ATOM 1847 C C . ARG B 1 64 ? 6.043 -18.203 3.209 1 98 64 ARG B C 1
ATOM 1849 O O . ARG B 1 64 ? 5.082 -17.734 2.59 1 98 64 ARG B O 1
ATOM 1856 N N . VAL B 1 65 ? 6.836 -17.469 4.043 1 97.81 65 VAL B N 1
ATOM 1857 C CA . VAL B 1 65 ? 6.645 -16.047 4.258 1 97.81 65 VAL B CA 1
ATOM 1858 C C . VAL B 1 65 ? 7.996 -15.336 4.246 1 97.81 65 VAL B C 1
ATOM 1860 O O . VAL B 1 65 ? 8.18 -14.352 3.527 1 97.81 65 VAL B O 1
ATOM 1863 N N . GLU B 1 66 ? 8.953 -15.922 4.934 1 94.12 66 GLU B N 1
ATOM 1864 C CA . GLU B 1 66 ? 10.281 -15.328 5.066 1 94.12 66 GLU B CA 1
ATOM 1865 C C . GLU B 1 66 ? 11.227 -15.852 3.988 1 94.12 66 GLU B C 1
ATOM 1867 O O . GLU B 1 66 ? 11.016 -16.938 3.443 1 94.12 66 GLU B O 1
ATOM 1872 N N . SER B 1 67 ? 12.25 -15.055 3.805 1 91.5 67 SER B N 1
ATOM 1873 C CA . SER B 1 67 ? 13.281 -15.477 2.863 1 91.5 67 SER B CA 1
ATOM 1874 C C . SER B 1 67 ? 14.055 -16.672 3.393 1 91.5 67 SER B C 1
ATOM 1876 O O . SER B 1 67 ? 14.234 -16.828 4.602 1 91.5 67 SER B O 1
ATOM 1878 N N . ARG B 1 68 ? 14.469 -17.422 2.432 1 85.31 68 ARG B N 1
ATOM 1879 C CA . ARG B 1 68 ? 15.289 -18.578 2.781 1 85.31 68 ARG B CA 1
ATOM 1880 C C . ARG B 1 68 ? 16.75 -18.172 2.992 1 85.31 68 ARG B C 1
ATOM 1882 O O . ARG B 1 68 ? 17.219 -17.219 2.381 1 85.31 68 ARG B O 1
ATOM 1889 N N . SER B 1 69 ? 17.297 -18.969 3.885 1 86.94 69 SER B N 1
ATOM 1890 C CA . SER B 1 69 ? 18.75 -18.812 3.967 1 86.94 69 SER B CA 1
ATOM 1891 C C . SER B 1 69 ? 19.438 -19.484 2.785 1 86.94 69 SER B C 1
ATOM 1893 O O . SER B 1 69 ? 18.875 -20.375 2.15 1 86.94 69 SER B O 1
ATOM 1895 N N . PRO B 1 70 ? 20.625 -18.984 2.475 1 83.62 70 PRO B N 1
ATOM 1896 C CA . PRO B 1 70 ? 21.328 -19.562 1.331 1 83.62 70 PRO B CA 1
ATOM 1897 C C . PRO B 1 70 ? 21.531 -21.078 1.456 1 83.62 70 PRO B C 1
ATOM 1899 O O . PRO B 1 70 ? 21.594 -21.781 0.444 1 83.62 70 PRO B O 1
ATOM 1902 N N . ALA B 1 71 ? 21.516 -21.578 2.607 1 89.75 71 ALA B N 1
ATOM 1903 C CA . ALA B 1 71 ? 21.797 -23 2.842 1 89.75 71 ALA B CA 1
ATOM 1904 C C . ALA B 1 71 ? 20.516 -23.828 2.748 1 89.75 71 ALA B C 1
ATOM 1906 O O . ALA B 1 71 ? 20.578 -25.062 2.691 1 89.75 71 ALA B O 1
ATOM 1907 N N . GLU B 1 72 ? 19.438 -23.109 2.689 1 88.75 72 GLU B N 1
ATOM 1908 C CA . GLU B 1 72 ? 18.156 -23.812 2.697 1 88.75 72 GLU B CA 1
ATOM 1909 C C . GLU B 1 72 ? 17.641 -24.031 1.279 1 88.75 72 GLU B C 1
ATOM 1911 O O . GLU B 1 72 ? 17.562 -23.094 0.482 1 88.75 72 GLU B O 1
ATOM 1916 N N . SER B 1 73 ? 17.359 -25.266 0.953 1 89.25 73 SER B N 1
ATOM 1917 C CA . SER B 1 73 ? 16.672 -25.547 -0.308 1 89.25 73 SER B CA 1
ATOM 1918 C C . SER B 1 73 ? 15.203 -25.172 -0.238 1 89.25 73 SER B C 1
ATOM 1920 O O . SER B 1 73 ? 14.609 -25.156 0.846 1 89.25 73 SER B O 1
ATOM 1922 N N . SER B 1 74 ? 14.641 -24.953 -1.431 1 91.19 74 SER B N 1
ATOM 1923 C CA . SER B 1 74 ? 13.203 -24.672 -1.444 1 91.19 74 SER B CA 1
ATOM 1924 C C . SER B 1 74 ? 12.391 -25.906 -1.056 1 91.19 74 SER B C 1
ATOM 1926 O O . SER B 1 74 ? 12.625 -27 -1.574 1 91.19 74 SER B O 1
ATOM 1928 N N . PRO B 1 75 ? 11.516 -25.719 -0.211 1 94.75 75 PRO B N 1
ATOM 1929 C CA . PRO B 1 75 ? 10.641 -26.828 0.128 1 94.75 75 PRO B CA 1
ATOM 1930 C C . PRO B 1 75 ? 9.555 -27.078 -0.921 1 94.75 75 PRO B C 1
ATOM 1932 O O . PRO B 1 75 ? 8.789 -28.047 -0.816 1 94.75 75 PRO B O 1
ATOM 1935 N N . HIS B 1 76 ? 9.398 -26.188 -1.906 1 96.94 76 HIS B N 1
ATOM 1936 C CA . HIS B 1 76 ? 8.359 -26.266 -2.924 1 96.94 76 HIS B CA 1
ATOM 1937 C C . HIS B 1 76 ? 8.875 -26.906 -4.203 1 96.94 76 HIS B C 1
ATOM 1939 O O . HIS B 1 76 ? 10.023 -26.703 -4.59 1 96.94 76 HIS B O 1
ATOM 1945 N N . PRO B 1 77 ? 8.07 -27.719 -4.848 1 96.56 77 PRO B N 1
ATOM 1946 C CA . PRO B 1 77 ? 8.445 -28.203 -6.176 1 96.56 77 PRO B CA 1
ATOM 1947 C C . PRO B 1 77 ? 8.547 -27.078 -7.207 1 96.56 77 PRO B C 1
ATOM 1949 O O . PRO B 1 77 ? 7.988 -26 -6.996 1 96.56 77 PRO B O 1
ATOM 1952 N N . ALA B 1 78 ? 9.273 -27.344 -8.344 1 96.12 78 ALA B N 1
ATOM 1953 C CA . ALA B 1 78 ? 9.383 -26.359 -9.414 1 96.12 78 ALA B CA 1
ATOM 1954 C C . ALA B 1 78 ? 8.023 -26.047 -10.031 1 96.12 78 ALA B C 1
ATOM 1956 O O . ALA B 1 78 ? 7.277 -26.969 -10.391 1 96.12 78 ALA B O 1
ATOM 1957 N N . PRO B 1 79 ? 7.738 -24.812 -10.148 1 97.69 79 PRO B N 1
ATOM 1958 C CA . PRO B 1 79 ? 6.398 -24.453 -10.617 1 97.69 79 PRO B CA 1
ATOM 1959 C C . PRO B 1 79 ? 6.273 -24.516 -12.141 1 97.69 79 PRO B C 1
ATOM 1961 O O . PRO B 1 79 ? 7.23 -24.219 -12.852 1 97.69 79 PRO B O 1
ATOM 1964 N N . ASP B 1 80 ? 5.066 -24.844 -12.578 1 97.75 80 ASP B N 1
ATOM 1965 C CA . ASP B 1 80 ? 4.688 -24.719 -13.977 1 97.75 80 ASP B CA 1
ATOM 1966 C C . ASP B 1 80 ? 3.988 -23.375 -14.242 1 97.75 80 ASP B C 1
ATOM 1968 O O . ASP B 1 80 ? 3.869 -22.953 -15.391 1 97.75 80 ASP B O 1
ATOM 1972 N N . CYS B 1 81 ? 3.574 -22.766 -13.164 1 98.44 81 CYS B N 1
ATOM 1973 C CA . CYS B 1 81 ? 2.836 -21.5 -13.242 1 98.44 81 CYS B CA 1
ATOM 1974 C C . CYS B 1 81 ? 2.854 -20.781 -11.906 1 98.44 81 CYS B C 1
ATOM 1976 O O . CYS B 1 81 ? 2.889 -21.406 -10.852 1 98.44 81 CYS B O 1
ATOM 1978 N N . TYR B 1 82 ? 2.883 -19.453 -11.953 1 98.88 82 TYR B N 1
ATOM 1979 C CA . TYR B 1 82 ? 2.645 -18.625 -10.773 1 98.88 82 TYR B CA 1
ATOM 1980 C C . TYR B 1 82 ? 1.26 -17.984 -10.82 1 98.88 82 TYR B C 1
ATOM 1982 O O . TYR B 1 82 ? 0.809 -17.547 -11.883 1 98.88 82 TYR B O 1
ATOM 1990 N N . LEU B 1 83 ? 0.626 -17.953 -9.727 1 98.94 83 LEU B N 1
ATOM 1991 C CA . LEU B 1 83 ? -0.583 -17.172 -9.516 1 98.94 83 LEU B CA 1
ATOM 1992 C C . LEU B 1 83 ? -0.414 -16.219 -8.328 1 98.94 83 LEU B C 1
ATOM 1994 O O . LEU B 1 83 ? -0.077 -16.656 -7.227 1 98.94 83 LEU B O 1
ATOM 1998 N N . VAL B 1 84 ? -0.554 -14.938 -8.594 1 98.94 84 VAL B N 1
ATOM 1999 C CA . VAL B 1 84 ? -0.61 -13.945 -7.52 1 98.94 84 VAL B CA 1
ATOM 2000 C C . VAL B 1 84 ? -2.055 -13.508 -7.297 1 98.94 84 VAL B C 1
ATOM 2002 O O . VAL B 1 84 ? -2.611 -12.75 -8.102 1 98.94 84 VAL B O 1
ATOM 2005 N N . ALA B 1 85 ? -2.654 -14.016 -6.168 1 98.62 85 ALA B N 1
ATOM 2006 C CA . ALA B 1 85 ? -4.066 -13.766 -5.891 1 98.62 85 ALA B CA 1
ATOM 2007 C C . ALA B 1 85 ? -4.375 -13.945 -4.41 1 98.62 85 ALA B C 1
ATOM 2009 O O . ALA B 1 85 ? -4.051 -14.984 -3.822 1 98.62 85 ALA B O 1
ATOM 2010 N N . PRO B 1 86 ? -4.965 -12.977 -3.859 1 97.75 86 PRO B N 1
ATOM 2011 C CA . PRO B 1 86 ? -5.176 -11.641 -4.422 1 97.75 86 PRO B CA 1
ATOM 2012 C C . PRO B 1 86 ? -3.9 -10.805 -4.434 1 97.75 86 PRO B C 1
ATOM 2014 O O . PRO B 1 86 ? -3.008 -11.016 -3.611 1 97.75 86 PRO B O 1
ATOM 2017 N N . ALA B 1 87 ? -3.801 -9.969 -5.375 1 98.62 87 ALA B N 1
ATOM 2018 C CA . ALA B 1 87 ? -2.701 -9.008 -5.426 1 98.62 87 ALA B CA 1
ATOM 2019 C C . ALA B 1 87 ? -3.166 -7.613 -5.02 1 98.62 87 ALA B C 1
ATOM 2021 O O . ALA B 1 87 ? -4.008 -7.012 -5.691 1 98.62 87 ALA B O 1
ATOM 2022 N N . SER B 1 88 ? -2.621 -7.102 -3.904 1 97.62 88 SER B N 1
ATOM 2023 C CA . SER B 1 88 ? -2.914 -5.734 -3.492 1 97.62 88 SER B CA 1
ATOM 2024 C C . SER B 1 88 ? -2.346 -4.723 -4.48 1 97.62 88 SER B C 1
ATOM 2026 O O . SER B 1 88 ? -1.501 -5.066 -5.312 1 97.62 88 SER B O 1
ATOM 2028 N N . ALA B 1 89 ? -2.787 -3.463 -4.348 1 97.69 89 ALA B N 1
ATOM 2029 C CA . ALA B 1 89 ? -2.225 -2.395 -5.168 1 97.69 89 ALA B CA 1
ATOM 2030 C C . ALA B 1 89 ? -0.716 -2.283 -4.969 1 97.69 89 ALA B C 1
ATOM 2032 O O . ALA B 1 89 ? 0.029 -2.068 -5.93 1 97.69 89 ALA B O 1
ATOM 2033 N N . ASN B 1 90 ? -0.288 -2.441 -3.762 1 98.06 90 ASN B N 1
ATOM 2034 C CA . ASN B 1 90 ? 1.135 -2.4 -3.441 1 98.06 90 ASN B CA 1
ATOM 2035 C C . ASN B 1 90 ? 1.895 -3.537 -4.117 1 98.06 90 ASN B C 1
ATOM 2037 O O . ASN B 1 90 ? 2.994 -3.334 -4.637 1 98.06 90 ASN B O 1
ATOM 2041 N N . MET B 1 91 ? 1.328 -4.75 -4.07 1 98.44 91 MET B N 1
ATOM 2042 C CA . MET B 1 91 ? 1.923 -5.902 -4.742 1 98.44 91 MET B CA 1
ATOM 2043 C C . MET B 1 91 ? 2.074 -5.641 -6.238 1 98.44 91 MET B C 1
ATOM 2045 O O . MET B 1 91 ? 3.145 -5.859 -6.805 1 98.44 91 MET B O 1
ATOM 2049 N N . VAL B 1 92 ? 1.091 -5.121 -6.859 1 98.69 92 VAL B N 1
ATOM 2050 C CA . VAL B 1 92 ? 1.101 -4.836 -8.289 1 98.69 92 VAL B CA 1
ATOM 2051 C C . VAL B 1 92 ? 2.17 -3.789 -8.602 1 98.69 92 VAL B C 1
ATOM 2053 O O . VAL B 1 92 ? 2.963 -3.959 -9.531 1 98.69 92 VAL B O 1
ATOM 2056 N N . ALA B 1 93 ? 2.188 -2.709 -7.816 1 98.56 93 ALA B N 1
ATOM 2057 C CA . ALA B 1 93 ? 3.172 -1.647 -8.008 1 98.56 93 ALA B CA 1
ATOM 2058 C C . ALA B 1 93 ? 4.594 -2.197 -7.941 1 98.56 93 ALA B C 1
ATOM 2060 O O . ALA B 1 93 ? 5.414 -1.931 -8.828 1 98.56 93 ALA B O 1
ATOM 2061 N N . LYS B 1 94 ? 4.867 -3.012 -6.926 1 98.62 94 LYS B N 1
ATOM 2062 C CA . LYS B 1 94 ? 6.219 -3.506 -6.695 1 98.62 94 LYS B CA 1
ATOM 2063 C C . LYS B 1 94 ? 6.621 -4.523 -7.758 1 98.62 94 LYS B C 1
ATOM 2065 O O . LYS B 1 94 ? 7.777 -4.562 -8.188 1 98.62 94 LYS B O 1
ATOM 2070 N N . LEU B 1 95 ? 5.711 -5.309 -8.195 1 98.62 95 LEU B N 1
ATOM 2071 C CA . LEU B 1 95 ? 6.008 -6.211 -9.305 1 98.62 95 LEU B CA 1
ATOM 2072 C C . LEU B 1 95 ? 6.34 -5.426 -10.57 1 98.62 95 LEU B C 1
ATOM 2074 O O . LEU B 1 95 ? 7.312 -5.738 -11.266 1 98.62 95 LEU B O 1
ATOM 2078 N N . ALA B 1 96 ? 5.523 -4.395 -10.859 1 98.25 96 ALA B N 1
ATOM 2079 C CA . ALA B 1 96 ? 5.711 -3.586 -12.062 1 98.25 96 ALA B CA 1
ATOM 2080 C C . ALA B 1 96 ? 7.059 -2.877 -12.039 1 98.25 96 ALA B C 1
ATOM 2082 O O . ALA B 1 96 ? 7.672 -2.664 -13.094 1 98.25 96 ALA B O 1
ATOM 2083 N N . MET B 1 97 ? 7.52 -2.572 -10.828 1 97 97 MET B N 1
ATOM 2084 C CA . MET B 1 97 ? 8.727 -1.76 -10.695 1 97 97 MET B CA 1
ATOM 2085 C C . MET B 1 97 ? 9.938 -2.631 -10.383 1 97 97 MET B C 1
ATOM 2087 O O . MET B 1 97 ? 11.039 -2.119 -10.18 1 97 97 MET B O 1
ATOM 2091 N N . GLY B 1 98 ? 9.805 -3.918 -10.234 1 96.69 98 GLY B N 1
ATOM 2092 C CA . GLY B 1 98 ? 10.906 -4.832 -9.984 1 96.69 98 GLY B CA 1
ATOM 2093 C C . GLY B 1 98 ? 11.406 -4.785 -8.555 1 96.69 98 GLY B C 1
ATOM 2094 O O . GLY B 1 98 ? 12.57 -5.074 -8.289 1 96.69 98 GLY B O 1
ATOM 2095 N N . ILE B 1 99 ? 10.555 -4.328 -7.688 1 96.06 99 ILE B N 1
ATOM 2096 C CA . ILE B 1 99 ? 10.922 -4.258 -6.277 1 96.06 99 ILE B CA 1
ATOM 2097 C C . ILE B 1 99 ? 10.633 -5.598 -5.602 1 96.06 99 ILE B C 1
ATOM 2099 O O . ILE B 1 99 ? 9.508 -6.09 -5.645 1 96.06 99 ILE B O 1
ATOM 2103 N N . ALA B 1 100 ? 11.602 -6.207 -4.953 1 95.62 100 ALA B N 1
ATOM 2104 C CA . ALA B 1 100 ? 11.516 -7.547 -4.383 1 95.62 100 ALA B CA 1
ATOM 2105 C C . ALA B 1 100 ? 12 -7.562 -2.936 1 95.62 100 ALA B C 1
ATOM 2107 O O . ALA B 1 100 ? 12.906 -8.312 -2.584 1 95.62 100 ALA B O 1
ATOM 2108 N N . ASP B 1 101 ? 11.227 -6.891 -2.096 1 95.25 101 ASP B N 1
ATOM 2109 C CA . ASP B 1 101 ? 11.727 -6.637 -0.748 1 95.25 101 ASP B CA 1
ATOM 2110 C C . ASP B 1 101 ? 11.188 -7.668 0.242 1 95.25 101 ASP B C 1
ATOM 2112 O O . ASP B 1 101 ? 11.273 -7.473 1.456 1 95.25 101 ASP B O 1
ATOM 2116 N N . ASN B 1 102 ? 10.586 -8.773 -0.278 1 96.5 102 ASN B N 1
ATOM 2117 C CA . ASN B 1 102 ? 10.227 -9.953 0.509 1 96.5 102 ASN B CA 1
ATOM 2118 C C . ASN B 1 102 ? 10.18 -11.211 -0.354 1 96.5 102 ASN B C 1
ATOM 2120 O O . ASN B 1 102 ? 10.359 -11.141 -1.572 1 96.5 102 ASN B O 1
ATOM 2124 N N . GLN B 1 103 ? 9.992 -12.336 0.267 1 96.25 103 GLN B N 1
ATOM 2125 C CA . GLN B 1 103 ? 10.109 -13.609 -0.434 1 96.25 103 GLN B CA 1
ATOM 2126 C C . GLN B 1 103 ? 9.055 -13.742 -1.526 1 96.25 103 GLN B C 1
ATOM 2128 O O . GLN B 1 103 ? 9.328 -14.273 -2.605 1 96.25 103 GLN B O 1
ATOM 2133 N N . ALA B 1 104 ? 7.844 -13.336 -1.235 1 98.19 104 ALA B N 1
ATOM 2134 C CA . ALA B 1 104 ? 6.754 -13.406 -2.205 1 98.19 104 ALA B CA 1
ATOM 2135 C C . ALA B 1 104 ? 7.094 -12.625 -3.471 1 98.19 104 ALA B C 1
ATOM 2137 O O . ALA B 1 104 ? 6.973 -13.148 -4.582 1 98.19 104 ALA B O 1
ATOM 2138 N N . LEU B 1 105 ? 7.566 -11.398 -3.271 1 98.25 105 LEU B N 1
ATOM 2139 C CA . LEU B 1 105 ? 7.926 -10.539 -4.391 1 98.25 105 LEU B CA 1
ATOM 2140 C C . LEU B 1 105 ? 9.148 -11.078 -5.121 1 98.25 105 LEU B C 1
ATOM 2142 O O . LEU B 1 105 ? 9.211 -11.039 -6.352 1 98.25 105 LEU B O 1
ATOM 2146 N N . THR B 1 106 ? 10.094 -11.602 -4.359 1 96.31 106 THR B N 1
ATOM 2147 C CA . THR B 1 106 ? 11.336 -12.102 -4.938 1 96.31 106 THR B CA 1
ATOM 2148 C C . THR B 1 106 ? 11.055 -13.211 -5.945 1 96.31 106 THR B C 1
ATOM 2150 O O . THR B 1 106 ? 11.516 -13.148 -7.086 1 96.31 106 THR B O 1
ATOM 2153 N N . GLN B 1 107 ? 10.281 -14.133 -5.633 1 96.31 107 GLN B N 1
ATOM 2154 C CA . GLN B 1 107 ? 10.062 -15.266 -6.52 1 96.31 107 GLN B CA 1
ATOM 2155 C C . GLN B 1 107 ? 9.234 -14.867 -7.734 1 96.31 107 GLN B C 1
ATOM 2157 O O . GLN B 1 107 ? 9.484 -15.344 -8.844 1 96.31 107 GLN B O 1
ATOM 2162 N N . VAL B 1 108 ? 8.25 -13.992 -7.559 1 98.56 108 VAL B N 1
ATOM 2163 C CA . VAL B 1 108 ? 7.395 -13.617 -8.68 1 98.56 108 VAL B CA 1
ATOM 2164 C C . VAL B 1 108 ? 8.188 -12.758 -9.664 1 98.56 108 VAL B C 1
ATOM 2166 O O . VAL B 1 108 ? 8.047 -12.914 -10.883 1 98.56 108 VAL B O 1
ATOM 2169 N N . ASN B 1 109 ? 8.961 -11.867 -9.125 1 98.06 109 ASN B N 1
ATOM 2170 C CA . ASN B 1 109 ? 9.773 -11.031 -10.008 1 98.06 109 ASN B CA 1
ATOM 2171 C C . ASN B 1 109 ? 10.719 -11.867 -10.859 1 98.06 109 ASN B C 1
ATOM 2173 O O . ASN B 1 109 ? 10.906 -11.594 -12.047 1 98.06 109 ASN B O 1
ATOM 2177 N N . GLU B 1 110 ? 11.367 -12.875 -10.25 1 96.5 110 GLU B N 1
ATOM 2178 C CA . GLU B 1 110 ? 12.195 -13.781 -11.039 1 96.5 110 GLU B CA 1
ATOM 2179 C C . GLU B 1 110 ? 11.367 -14.523 -12.078 1 96.5 110 GLU B C 1
ATOM 2181 O O . GLU B 1 110 ? 11.789 -14.656 -13.234 1 96.5 110 GLU B O 1
ATOM 2186 N N . ALA B 1 111 ? 10.195 -14.969 -11.688 1 98.06 111 ALA B N 1
ATOM 2187 C CA . ALA B 1 111 ? 9.312 -15.703 -12.586 1 98.06 111 ALA B CA 1
ATOM 2188 C C . ALA B 1 111 ? 8.945 -14.867 -13.805 1 98.06 111 ALA B C 1
ATOM 2190 O O . ALA B 1 111 ? 8.898 -15.375 -14.93 1 98.06 111 ALA B O 1
ATOM 2191 N N . ILE B 1 112 ? 8.68 -13.625 -13.625 1 98.31 112 ILE B N 1
ATOM 2192 C CA . ILE B 1 112 ? 8.297 -12.719 -14.703 1 98.31 112 ILE B CA 1
ATOM 2193 C C . ILE B 1 112 ? 9.391 -12.68 -15.758 1 98.31 112 ILE B C 1
ATOM 2195 O O . ILE B 1 112 ? 9.109 -12.594 -16.953 1 98.31 112 ILE B O 1
ATOM 2199 N N . GLY B 1 113 ? 10.633 -12.867 -15.336 1 97.19 113 GLY B N 1
ATOM 2200 C CA . GLY B 1 113 ? 11.75 -12.844 -16.281 1 97.19 113 GLY B CA 1
ATOM 2201 C C . GLY B 1 113 ? 12.141 -14.219 -16.766 1 97.19 113 GLY B C 1
ATOM 2202 O O . GLY B 1 113 ? 13.047 -14.352 -17.594 1 97.19 113 GLY B O 1
ATOM 2203 N N . THR B 1 114 ? 11.578 -15.227 -16.203 1 96.56 114 THR B N 1
ATOM 2204 C CA . THR B 1 114 ? 11.922 -16.594 -16.578 1 96.56 114 THR B CA 1
ATOM 2205 C C . THR B 1 114 ? 11.195 -16.984 -17.875 1 96.56 114 THR B C 1
ATOM 2207 O O . THR B 1 114 ? 9.984 -16.812 -17.984 1 96.56 114 THR B O 1
ATOM 2210 N N . LEU B 1 115 ? 11.82 -17.547 -18.859 1 94.12 115 LEU B N 1
ATOM 2211 C CA . LEU B 1 115 ? 11.258 -17.938 -20.141 1 94.12 115 LEU B CA 1
ATOM 2212 C C . LEU B 1 115 ? 10.266 -19.078 -19.984 1 94.12 115 LEU B C 1
ATOM 2214 O O . LEU B 1 115 ? 10.531 -20.031 -19.25 1 94.12 115 LEU B O 1
ATOM 2218 N N . ASN B 1 116 ? 9.156 -18.922 -20.547 1 94.75 116 ASN B N 1
ATOM 2219 C CA . ASN B 1 116 ? 8.141 -19.953 -20.672 1 94.75 116 ASN B CA 1
ATOM 2220 C C . ASN B 1 116 ? 7.539 -20.312 -19.312 1 94.75 116 ASN B C 1
ATOM 2222 O O . ASN B 1 116 ? 7.164 -21.453 -19.078 1 94.75 116 ASN B O 1
ATOM 2226 N N . LEU B 1 117 ? 7.578 -19.453 -18.375 1 97.81 117 LEU B N 1
ATOM 2227 C CA . LEU B 1 117 ? 6.926 -19.641 -17.078 1 97.81 117 LEU B CA 1
ATOM 2228 C C . LEU B 1 117 ? 5.785 -18.641 -16.906 1 97.81 117 LEU B C 1
ATOM 2230 O O . LEU B 1 117 ? 6.023 -17.469 -16.609 1 97.81 117 LEU B O 1
ATOM 2234 N N . PRO B 1 118 ? 4.57 -19.109 -17.109 1 98.56 118 PRO B N 1
ATOM 2235 C CA . PRO B 1 118 ? 3.434 -18.188 -17.047 1 98.56 118 PRO B CA 1
ATOM 2236 C C . PRO B 1 118 ? 3.215 -17.594 -15.648 1 98.56 118 PRO B C 1
ATOM 2238 O O . PRO B 1 118 ? 3.385 -18.297 -14.648 1 98.56 118 PRO B O 1
ATOM 2241 N N . VAL B 1 119 ? 2.914 -16.344 -15.609 1 98.88 119 VAL B N 1
ATOM 2242 C CA . VAL B 1 119 ? 2.549 -15.641 -14.391 1 98.88 119 VAL B CA 1
ATOM 2243 C C . VAL B 1 119 ? 1.157 -15.031 -14.547 1 98.88 119 VAL B C 1
ATOM 2245 O O . VAL B 1 119 ? 0.914 -14.25 -15.469 1 98.88 119 VAL B O 1
ATOM 2248 N N . VAL B 1 120 ? 0.231 -15.406 -13.695 1 98.88 120 VAL B N 1
ATOM 2249 C CA . VAL B 1 120 ? -1.128 -14.875 -13.641 1 98.88 120 VAL B CA 1
ATOM 2250 C C . VAL B 1 120 ? -1.292 -14.008 -12.391 1 98.88 120 VAL B C 1
ATOM 2252 O O . VAL B 1 120 ? -0.846 -14.375 -11.305 1 98.88 120 VAL B O 1
ATOM 2255 N N . VAL B 1 121 ? -1.852 -12.828 -12.57 1 98.88 121 VAL B N 1
ATOM 2256 C CA . VAL B 1 121 ? -2.053 -11.914 -11.445 1 98.88 121 VAL B CA 1
ATOM 2257 C C . VAL B 1 121 ? -3.508 -11.461 -11.406 1 98.88 121 VAL B C 1
ATOM 2259 O O . VAL B 1 121 ? -4.059 -11.031 -12.422 1 98.88 121 VAL B O 1
ATOM 2262 N N . PHE B 1 122 ? -4.133 -11.57 -10.273 1 98.75 122 PHE B N 1
ATOM 2263 C CA . PHE B 1 122 ? -5.453 -11.016 -10.023 1 98.75 122 PHE B CA 1
ATOM 2264 C C . PHE B 1 122 ? -5.363 -9.797 -9.102 1 98.75 122 PHE B C 1
ATOM 2266 O O . PHE B 1 122 ? -5.352 -9.938 -7.879 1 98.75 122 PHE B O 1
ATOM 2273 N N . PRO B 1 123 ? -5.34 -8.586 -9.68 1 98.38 123 PRO B N 1
ATOM 2274 C CA . PRO B 1 123 ? -5.383 -7.391 -8.836 1 98.38 123 PRO B CA 1
ATOM 2275 C C . PRO B 1 123 ? -6.707 -7.242 -8.094 1 98.38 123 PRO B C 1
ATOM 2277 O O . PRO B 1 123 ? -7.77 -7.172 -8.711 1 98.38 123 PRO B O 1
ATOM 2280 N N . ARG B 1 124 ? -6.645 -7.27 -6.812 1 96.38 124 ARG B N 1
ATOM 2281 C CA . ARG B 1 124 ? -7.801 -6.992 -5.965 1 96.38 124 ARG B CA 1
ATOM 2282 C C . ARG B 1 124 ? -7.766 -5.566 -5.434 1 96.38 124 ARG B C 1
ATOM 2284 O O . ARG B 1 124 ? -7.262 -5.32 -4.336 1 96.38 124 ARG B O 1
ATOM 2291 N N . VAL B 1 125 ? -8.375 -4.672 -6.254 1 95.69 125 VAL B N 1
ATOM 2292 C CA . VAL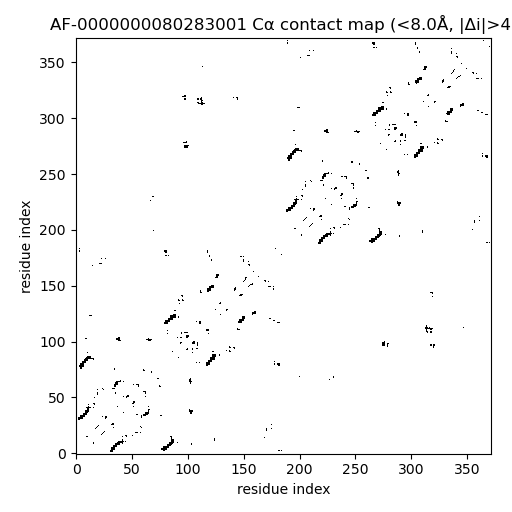 B 1 125 ? -8.289 -3.244 -5.965 1 95.69 125 VAL B CA 1
ATOM 2293 C C . VAL B 1 125 ? -9.672 -2.609 -6.09 1 95.69 125 VAL B C 1
ATOM 2295 O O . VAL B 1 125 ? -10.586 -3.199 -6.676 1 95.69 125 VAL B O 1
ATOM 2298 N N . ASN B 1 126 ? -9.828 -1.451 -5.504 1 94.75 126 ASN B N 1
ATOM 2299 C CA . ASN B 1 126 ? -11.039 -0.659 -5.68 1 94.75 126 ASN B CA 1
ATOM 2300 C C . ASN B 1 126 ? -10.828 0.472 -6.684 1 94.75 126 ASN B C 1
ATOM 2302 O O . ASN B 1 126 ? -9.758 0.576 -7.293 1 94.75 126 ASN B O 1
ATOM 2306 N N . ALA B 1 127 ? -11.859 1.269 -6.867 1 95.88 127 ALA B N 1
ATOM 2307 C CA . ALA B 1 127 ? -11.812 2.316 -7.887 1 95.88 127 ALA B CA 1
ATOM 2308 C C . ALA B 1 127 ? -10.773 3.377 -7.539 1 95.88 127 ALA B C 1
ATOM 2310 O O . ALA B 1 127 ? -10.1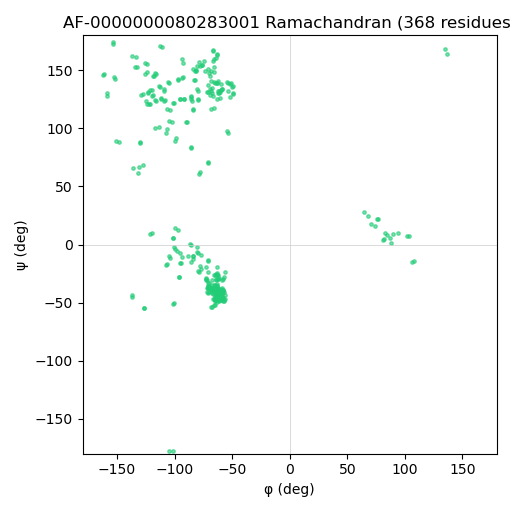33 3.941 -8.43 1 95.88 127 ALA B O 1
ATOM 2311 N N . ALA B 1 128 ? -10.641 3.707 -6.301 1 95.56 128 ALA B N 1
ATOM 2312 C CA . ALA B 1 128 ? -9.648 4.699 -5.883 1 95.56 128 ALA B CA 1
ATOM 2313 C C . ALA B 1 128 ? -8.234 4.227 -6.199 1 95.56 128 ALA B C 1
ATOM 2315 O O . ALA B 1 128 ? -7.414 5 -6.699 1 95.56 128 ALA B O 1
ATOM 2316 N N . HIS B 1 129 ? -7.945 2.982 -5.91 1 96.38 129 HIS B N 1
ATOM 2317 C CA . HIS B 1 129 ? -6.641 2.422 -6.258 1 96.38 129 HIS B CA 1
ATOM 2318 C C . HIS B 1 129 ? -6.363 2.559 -7.75 1 96.38 129 HIS B C 1
ATOM 2320 O O . HIS B 1 129 ? -5.27 2.963 -8.148 1 96.38 129 HIS B O 1
ATOM 2326 N N . ALA B 1 130 ? -7.398 2.264 -8.508 1 96 130 ALA B N 1
ATOM 2327 C CA . ALA B 1 130 ? -7.258 2.27 -9.961 1 96 130 ALA B CA 1
ATOM 2328 C C . ALA B 1 130 ? -7.109 3.693 -10.492 1 96 130 AL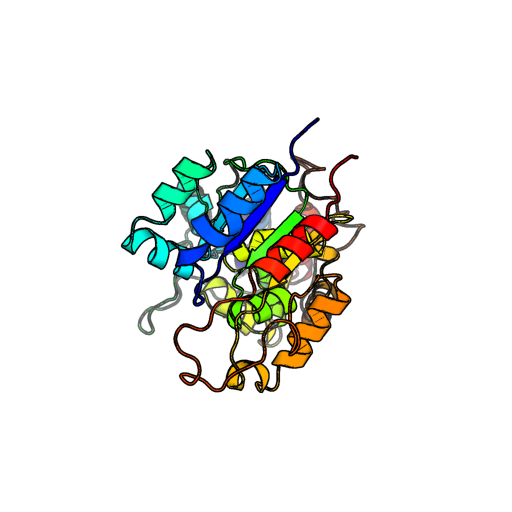A B C 1
ATOM 2330 O O . ALA B 1 130 ? -6.57 3.904 -11.578 1 96 130 ALA B O 1
ATOM 2331 N N . ARG B 1 131 ? -7.586 4.617 -9.734 1 95.62 131 ARG B N 1
ATOM 2332 C CA . ARG B 1 131 ? -7.512 6.008 -10.172 1 95.62 131 ARG B CA 1
ATOM 2333 C C . ARG B 1 131 ? -6.164 6.621 -9.82 1 95.62 131 ARG B C 1
ATOM 2335 O O . ARG B 1 131 ? -5.844 7.727 -10.266 1 95.62 131 ARG B O 1
ATOM 2342 N N . HIS B 1 132 ? -5.422 5.914 -8.992 1 95.19 132 HIS B N 1
ATOM 2343 C CA . HIS B 1 132 ? -4.09 6.438 -8.719 1 95.19 132 HIS B CA 1
ATOM 2344 C C . HIS B 1 132 ? -3.303 6.664 -10 1 95.19 132 HIS B C 1
ATOM 2346 O O . HIS B 1 132 ? -3.324 5.82 -10.906 1 95.19 132 HIS B O 1
ATOM 2352 N N . PRO B 1 133 ? -2.562 7.691 -10.133 1 92.31 133 PRO B N 1
ATOM 2353 C CA . PRO B 1 133 ? -1.966 8.055 -11.422 1 92.31 133 PRO B CA 1
ATOM 2354 C C . PRO B 1 133 ? -0.936 7.035 -11.906 1 92.31 133 PRO B C 1
ATOM 2356 O O . PRO B 1 133 ? -0.686 6.926 -13.109 1 92.31 133 PRO B O 1
ATOM 2359 N N . SER B 1 134 ? -0.337 6.336 -11.031 1 94.94 134 SER B N 1
ATOM 2360 C CA . SER B 1 134 ? 0.695 5.375 -11.414 1 94.94 134 SER B CA 1
ATOM 2361 C C . SER B 1 134 ? 0.083 4.039 -11.82 1 94.94 134 SER B C 1
ATOM 2363 O O . SER B 1 134 ? 0.772 3.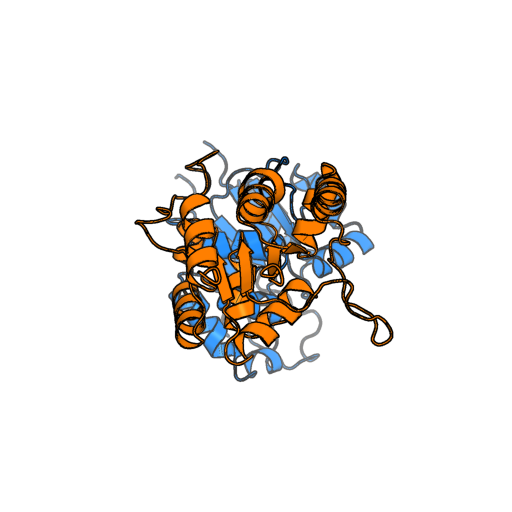176 -12.367 1 94.94 134 SER B O 1
ATOM 2365 N N . TRP B 1 135 ? -1.204 3.834 -11.602 1 97.19 135 TRP B N 1
ATOM 2366 C CA . TRP B 1 135 ? -1.816 2.514 -11.703 1 97.19 135 TRP B CA 1
ATOM 2367 C C . TRP B 1 135 ? -1.729 1.98 -13.125 1 97.19 135 TRP B C 1
ATOM 2369 O O . TRP B 1 135 ? -1.252 0.865 -13.352 1 97.19 135 TRP B O 1
ATOM 2379 N N . GLU B 1 136 ? -2.1 2.82 -14.117 1 97.12 136 GLU B N 1
ATOM 2380 C CA . GLU B 1 136 ? -2.104 2.348 -15.492 1 97.12 136 GLU B CA 1
ATOM 2381 C C . GLU B 1 136 ? -0.69 2.033 -15.977 1 97.12 136 GLU B C 1
ATOM 2383 O O . GLU B 1 136 ? -0.488 1.102 -16.766 1 97.12 136 GLU B O 1
ATOM 2388 N N . THR B 1 137 ? 0.236 2.854 -15.469 1 96.88 137 THR B N 1
ATOM 2389 C CA . THR B 1 137 ? 1.629 2.578 -15.805 1 96.88 137 THR B CA 1
ATOM 2390 C C . THR B 1 137 ? 2.053 1.211 -15.273 1 96.88 137 THR B C 1
ATOM 2392 O O . THR B 1 137 ? 2.75 0.462 -15.969 1 96.88 137 THR B O 1
ATOM 2395 N N . HIS B 1 138 ? 1.669 0.862 -14.047 1 98.25 138 HIS B N 1
ATOM 2396 C CA . HIS B 1 138 ? 1.985 -0.436 -13.461 1 98.25 138 HIS B CA 1
ATOM 2397 C C . HIS B 1 138 ? 1.357 -1.569 -14.266 1 98.25 138 HIS B C 1
ATOM 2399 O O . HIS B 1 138 ? 2.033 -2.543 -14.609 1 98.25 138 HIS B O 1
ATOM 2405 N N . ILE B 1 139 ? 0.096 -1.419 -14.641 1 98.38 139 ILE B N 1
ATOM 2406 C CA . ILE B 1 139 ? -0.648 -2.43 -15.383 1 98.38 139 ILE B CA 1
ATOM 2407 C C . ILE B 1 139 ? -0.003 -2.645 -16.75 1 98.38 139 ILE B C 1
ATOM 2409 O O . ILE B 1 139 ? 0.236 -3.783 -17.156 1 98.38 139 ILE B O 1
ATOM 2413 N N . ASP B 1 140 ? 0.343 -1.557 -17.406 1 98.31 140 ASP B N 1
ATOM 2414 C CA . ASP B 1 140 ? 0.953 -1.637 -18.719 1 98.31 140 ASP B CA 1
ATOM 2415 C C . ASP B 1 140 ? 2.316 -2.322 -18.656 1 98.31 140 ASP B C 1
ATOM 2417 O O . ASP B 1 140 ? 2.66 -3.115 -19.531 1 98.31 140 ASP B O 1
ATOM 2421 N N . ALA B 1 141 ? 3.061 -2.014 -17.656 1 98 141 ALA B N 1
ATOM 2422 C CA . ALA B 1 141 ? 4.375 -2.623 -17.484 1 98 141 ALA B CA 1
ATOM 2423 C C . ALA B 1 141 ? 4.266 -4.137 -17.328 1 98 141 ALA B C 1
ATOM 2425 O O . ALA B 1 141 ? 5.02 -4.887 -17.953 1 98 141 ALA B O 1
ATOM 2426 N N . LEU B 1 142 ? 3.33 -4.594 -16.547 1 98.56 142 LEU B N 1
ATOM 2427 C CA . LEU B 1 142 ? 3.146 -6.02 -16.328 1 98.56 142 LEU B CA 1
ATOM 2428 C C . LEU B 1 142 ? 2.656 -6.719 -17.594 1 98.56 142 LEU B C 1
ATOM 2430 O O . LEU B 1 142 ? 3.115 -7.812 -17.922 1 98.56 142 LEU B O 1
ATOM 2434 N N . ARG B 1 143 ? 1.763 -6.051 -18.297 1 98.12 143 ARG B N 1
ATOM 2435 C CA . ARG B 1 143 ? 1.288 -6.613 -19.562 1 98.12 143 ARG B CA 1
ATOM 2436 C C . ARG B 1 143 ? 2.434 -6.773 -20.547 1 98.12 143 ARG B C 1
ATOM 2438 O O . ARG B 1 143 ? 2.562 -7.816 -21.188 1 98.12 143 ARG B O 1
ATOM 2445 N N . ARG B 1 144 ? 3.229 -5.773 -20.641 1 97.94 144 ARG B N 1
ATOM 2446 C CA . ARG B 1 144 ? 4.359 -5.793 -21.562 1 97.94 144 ARG B CA 1
ATOM 2447 C C . ARG B 1 144 ? 5.336 -6.91 -21.203 1 97.94 144 ARG B C 1
ATOM 2449 O O . ARG B 1 144 ? 5.984 -7.477 -22.078 1 97.94 144 ARG B O 1
ATOM 2456 N N . ALA B 1 145 ? 5.41 -7.242 -19.984 1 97.75 145 ALA B N 1
ATOM 2457 C CA . ALA B 1 145 ? 6.316 -8.281 -19.5 1 97.75 145 ALA B CA 1
ATOM 2458 C C . ALA B 1 145 ? 5.727 -9.672 -19.734 1 97.75 145 ALA B C 1
ATOM 2460 O O . ALA B 1 145 ? 6.344 -10.68 -19.375 1 97.75 145 ALA B O 1
ATOM 2461 N N . GLY B 1 146 ? 4.473 -9.711 -20.203 1 97.94 146 GLY B N 1
ATOM 2462 C CA . GLY B 1 146 ? 3.844 -10.984 -20.516 1 97.94 146 GLY B CA 1
ATOM 2463 C C . GLY B 1 146 ? 3.025 -11.547 -19.375 1 97.94 146 GLY B C 1
ATOM 2464 O O . GLY B 1 146 ? 2.611 -12.711 -19.406 1 97.94 146 GLY B O 1
ATOM 2465 N N . VAL B 1 147 ? 2.814 -10.742 -18.328 1 98.75 147 VAL B N 1
ATOM 2466 C CA . VAL B 1 147 ? 1.987 -11.164 -17.203 1 98.75 147 VAL B CA 1
ATOM 2467 C C . VAL B 1 147 ? 0.52 -11.195 -17.625 1 98.75 147 VAL B C 1
ATOM 2469 O O . VAL B 1 147 ? 0.024 -10.258 -18.25 1 98.75 147 VAL B O 1
ATOM 2472 N N . ARG B 1 148 ? -0.13 -12.266 -17.328 1 98.44 148 ARG B N 1
ATOM 2473 C CA . ARG B 1 148 ? -1.567 -12.359 -17.562 1 98.44 148 ARG B CA 1
ATOM 2474 C C . ARG B 1 148 ? -2.352 -11.75 -16.406 1 98.44 148 ARG B C 1
ATOM 2476 O O . ARG B 1 148 ? -2.344 -12.281 -15.297 1 98.44 148 ARG B O 1
ATOM 2483 N N . LEU B 1 149 ? -3.072 -10.727 -16.688 1 98.62 149 LEU B N 1
ATOM 2484 C CA . LEU B 1 149 ? -3.836 -10.031 -15.664 1 98.62 149 LEU B CA 1
ATOM 2485 C C . LEU B 1 149 ? -5.309 -10.43 -15.719 1 98.62 149 LEU B C 1
ATOM 2487 O O . LEU B 1 149 ? -5.949 -10.32 -16.766 1 98.62 149 LEU B O 1
ATOM 2491 N N . VAL B 1 150 ? -5.805 -10.945 -14.633 1 98.44 150 VAL B N 1
ATOM 2492 C CA . VAL B 1 150 ? -7.242 -11.148 -14.461 1 98.44 150 VAL B CA 1
ATOM 2493 C C . VAL B 1 150 ? -7.875 -9.867 -13.922 1 98.44 150 VAL B C 1
ATOM 2495 O O . VAL B 1 150 ? -8.094 -9.734 -12.711 1 98.44 150 VAL B O 1
ATOM 2498 N N . TYR B 1 151 ? -8.141 -9.023 -14.812 1 96.06 151 TYR B N 1
ATOM 2499 C CA . TYR B 1 151 ? -8.492 -7.648 -14.477 1 96.06 151 TYR B CA 1
ATOM 2500 C C . TYR B 1 151 ? -9.398 -7.039 -15.539 1 96.06 151 TYR B C 1
ATOM 2502 O O . TYR B 1 151 ? -9.258 -7.336 -16.734 1 96.06 151 TYR B O 1
ATOM 2510 N N . GLY B 1 152 ? -10.328 -6.258 -15.094 1 94.56 152 GLY B N 1
ATOM 2511 C CA . GLY B 1 152 ? -11.227 -5.586 -16.016 1 94.56 152 GLY B CA 1
ATOM 2512 C C . GLY B 1 152 ? -12.672 -5.617 -15.57 1 94.56 152 GLY B C 1
ATOM 2513 O O . GLY B 1 152 ? -13.055 -6.43 -14.727 1 94.56 152 GLY B O 1
ATOM 2514 N N . ASP B 1 153 ? -13.492 -4.797 -16.141 1 91.94 153 ASP B N 1
ATOM 2515 C CA . ASP B 1 153 ? -14.883 -4.613 -15.758 1 91.94 153 ASP B CA 1
ATOM 2516 C C . ASP B 1 153 ? -15.688 -5.891 -15.977 1 91.94 153 ASP B C 1
ATOM 2518 O O . ASP B 1 153 ? -16.656 -6.16 -15.258 1 91.94 153 ASP B O 1
ATOM 2522 N N . ASP B 1 154 ? -15.305 -6.633 -16.891 1 92.38 154 ASP B N 1
ATOM 2523 C CA . ASP B 1 154 ? -16.016 -7.867 -17.203 1 92.38 154 ASP B CA 1
ATOM 2524 C C . ASP B 1 154 ? -15.672 -8.969 -16.203 1 92.38 154 ASP B C 1
ATOM 2526 O O . ASP B 1 154 ? -16.391 -9.969 -16.109 1 92.38 154 ASP B O 1
ATOM 2530 N N . VAL B 1 155 ? -14.633 -8.852 -15.5 1 93.19 155 VAL B N 1
ATOM 2531 C CA . VAL B 1 155 ? -14.164 -9.852 -14.547 1 93.19 155 VAL B CA 1
ATOM 2532 C C . VAL B 1 155 ? -14.539 -9.43 -13.133 1 93.19 155 VAL B C 1
ATOM 2534 O O . VAL B 1 155 ? -15.148 -10.195 -12.383 1 93.19 155 VAL B O 1
ATOM 2537 N N . TRP B 1 156 ? -14.195 -8.219 -12.836 1 89.31 156 TRP B N 1
ATOM 2538 C CA . TRP B 1 156 ? -14.43 -7.656 -11.508 1 89.31 156 TRP B CA 1
ATOM 2539 C C . TRP B 1 156 ? -14.633 -6.148 -11.586 1 89.31 156 TRP B C 1
ATOM 2541 O O . TRP B 1 156 ? -13.672 -5.383 -11.453 1 89.31 156 TRP B O 1
ATOM 2551 N N . PRO B 1 157 ? -15.867 -5.777 -11.766 1 91.31 157 PRO B N 1
ATOM 2552 C CA . PRO B 1 157 ? -16.109 -4.336 -11.82 1 91.31 157 PRO B CA 1
ATOM 2553 C C . PRO B 1 157 ? -15.672 -3.609 -10.555 1 91.31 157 PRO B C 1
ATOM 2555 O O . PRO B 1 157 ? -15.953 -4.07 -9.445 1 91.31 157 PRO B O 1
ATOM 2558 N N . LEU B 1 158 ? -15 -2.535 -10.789 1 92.62 158 LEU B N 1
ATOM 2559 C CA . LEU B 1 158 ? -14.477 -1.776 -9.664 1 92.62 158 LEU B CA 1
ATOM 2560 C C . LEU B 1 158 ? -15.602 -1.096 -8.891 1 92.62 158 LEU B C 1
ATOM 2562 O O . LEU B 1 158 ? -16.625 -0.729 -9.477 1 92.62 158 LEU B O 1
ATOM 2566 N N . HIS B 1 159 ? -15.359 -1.001 -7.629 1 92.38 159 HIS B N 1
ATOM 2567 C CA . HIS B 1 159 ? -16.266 -0.277 -6.734 1 92.38 159 HIS B CA 1
ATOM 2568 C C . HIS B 1 159 ? -15.508 0.784 -5.938 1 92.38 159 HIS B C 1
ATOM 2570 O O . HIS B 1 159 ? -14.297 0.685 -5.758 1 92.38 159 HIS B O 1
ATOM 2576 N N . GLU B 1 160 ? -16.344 1.792 -5.523 1 92.25 160 GLU B N 1
ATOM 2577 C CA . GLU B 1 160 ? -15.711 2.797 -4.672 1 92.25 160 GLU B CA 1
ATOM 2578 C C . GLU B 1 160 ? -15.305 2.203 -3.326 1 92.25 160 GLU B C 1
ATOM 2580 O O . GLU B 1 160 ? -15.867 1.195 -2.891 1 92.25 160 GLU B O 1
ATOM 2585 N N . PRO B 1 161 ? -14.359 2.84 -2.686 1 87.19 161 PRO B N 1
ATOM 2586 C CA . PRO B 1 161 ? -13.961 2.328 -1.37 1 87.19 161 PRO B CA 1
ATOM 2587 C C . PRO B 1 161 ? -15.148 2.17 -0.42 1 87.19 161 PRO B C 1
ATOM 2589 O O . PRO B 1 161 ? -16.031 3.029 -0.38 1 87.19 161 PRO B O 1
ATOM 2592 N N . ARG B 1 162 ? -15.266 1.133 0.196 1 78.25 162 ARG B N 1
ATOM 2593 C CA . ARG B 1 162 ? -16.219 0.83 1.251 1 78.25 162 ARG B CA 1
ATOM 2594 C C . ARG B 1 162 ? -17.641 0.705 0.687 1 78.25 162 ARG B C 1
ATOM 2596 O O . ARG B 1 162 ? -18.609 0.721 1.437 1 78.25 162 ARG B O 1
ATOM 2603 N N . SER B 1 163 ? -17.828 0.524 -0.576 1 80.44 163 SER B N 1
A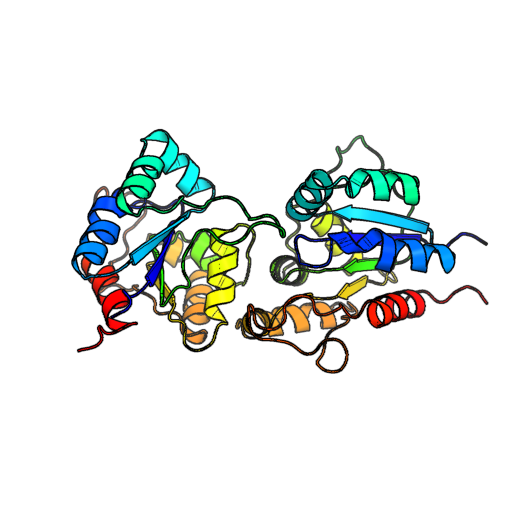TOM 2604 C CA . SER B 1 163 ? -19.156 0.541 -1.171 1 80.44 163 SER B CA 1
ATOM 2605 C C . SER B 1 163 ? -19.625 -0.869 -1.515 1 80.44 163 SER B C 1
ATOM 2607 O O . SER B 1 163 ? -20.781 -1.068 -1.891 1 80.44 163 SER B O 1
ATOM 2609 N N . ALA B 1 164 ? -18.797 -1.835 -1.444 1 69.69 164 ALA B N 1
ATOM 2610 C CA . ALA B 1 164 ? -19.219 -3.176 -1.841 1 69.69 164 ALA B CA 1
ATOM 2611 C C . ALA B 1 164 ? -18.734 -4.223 -0.839 1 69.69 164 ALA B C 1
ATOM 2613 O O . ALA B 1 164 ? -18 -5.145 -1.2 1 69.69 164 ALA B O 1
ATOM 2614 N N . PRO B 1 165 ? -19.297 -4.078 0.314 1 69.5 165 PRO B N 1
ATOM 2615 C CA . PRO B 1 165 ? -18.844 -5.07 1.289 1 69.5 165 PRO B CA 1
ATOM 2616 C C . PRO B 1 165 ? -19.328 -6.48 0.966 1 69.5 165 PRO B C 1
ATOM 2618 O O . PRO B 1 165 ? -20.469 -6.664 0.557 1 69.5 165 PRO B O 1
ATOM 2621 N N . GLY B 1 166 ? -18.391 -7.457 0.938 1 73.69 166 GLY B N 1
ATOM 2622 C CA . GLY B 1 166 ? -18.75 -8.859 0.852 1 73.69 166 GLY B CA 1
ATOM 2623 C C . GLY B 1 166 ? -18.922 -9.352 -0.576 1 73.69 166 GLY B C 1
ATOM 2624 O O . GLY B 1 166 ? -19.375 -10.469 -0.806 1 73.69 166 GLY B O 1
ATOM 2625 N N . ARG B 1 167 ? -18.625 -8.531 -1.492 1 82.81 167 ARG B N 1
ATOM 2626 C CA . ARG B 1 167 ? -18.734 -8.969 -2.879 1 82.81 167 ARG B CA 1
ATOM 2627 C C . ARG B 1 167 ? -17.781 -10.125 -3.162 1 82.81 167 ARG B C 1
ATOM 2629 O O . ARG B 1 167 ? -16.609 -10.086 -2.77 1 82.81 167 ARG B O 1
ATOM 2636 N N . GLU B 1 168 ? -18.359 -11.117 -3.789 1 88.56 168 GLU B N 1
ATOM 2637 C CA . GLU B 1 168 ? -17.547 -12.305 -4.082 1 88.56 168 GLU B CA 1
ATOM 2638 C C . GLU B 1 168 ? -16.484 -12 -5.125 1 88.56 168 GLU B C 1
ATOM 2640 O O . GLU B 1 168 ? -16.734 -11.305 -6.109 1 88.56 168 GLU B O 1
ATOM 2645 N N . LEU B 1 169 ? -15.367 -12.547 -4.906 1 95.25 169 LEU B N 1
ATOM 2646 C CA . LEU B 1 169 ? -14.266 -12.352 -5.848 1 95.25 169 LEU B CA 1
ATOM 2647 C C . LEU B 1 169 ? -14.406 -13.273 -7.051 1 95.25 169 LEU B C 1
ATOM 2649 O O . LEU B 1 169 ? -15.023 -14.336 -6.953 1 95.25 169 LEU B O 1
ATOM 2653 N N . PRO B 1 170 ? -13.875 -12.898 -8.164 1 96.69 170 PRO B N 1
ATOM 2654 C CA . PRO B 1 170 ? -14.016 -13.68 -9.398 1 96.69 170 PRO B CA 1
ATOM 2655 C C . PRO B 1 170 ? -13.086 -14.891 -9.445 1 96.69 170 PRO B C 1
ATOM 2657 O O . PRO B 1 170 ? -12.305 -15.039 -10.383 1 96.69 170 PRO B O 1
ATOM 2660 N N . TRP B 1 171 ? -13.25 -15.789 -8.539 1 97.94 171 TRP B N 1
ATOM 2661 C CA . TRP B 1 171 ? -12.359 -16.938 -8.406 1 97.94 171 TRP B CA 1
ATOM 2662 C C . TRP B 1 171 ? -12.445 -17.844 -9.633 1 97.94 171 TRP B C 1
ATOM 2664 O O . TRP B 1 171 ? -11.445 -18.422 -10.055 1 97.94 171 TRP B O 1
ATOM 2674 N N . SER B 1 172 ? -13.641 -17.938 -10.211 1 97.38 172 SER B N 1
ATOM 2675 C CA . SER B 1 172 ? -13.789 -18.781 -11.398 1 97.38 172 SER B CA 1
ATOM 2676 C C . SER B 1 172 ? -12.914 -18.281 -12.547 1 97.38 172 SER B C 1
ATOM 2678 O O . SER B 1 172 ? -12.305 -19.078 -13.258 1 97.38 172 SER B O 1
ATOM 2680 N N . ALA B 1 173 ? -12.867 -16.969 -12.688 1 98.12 173 ALA B N 1
ATOM 2681 C CA . ALA B 1 173 ? -12.023 -16.375 -13.727 1 98.12 173 ALA B CA 1
ATOM 2682 C C . ALA B 1 173 ? -10.547 -16.625 -13.438 1 98.12 173 ALA B C 1
ATOM 2684 O O . ALA B 1 173 ? -9.766 -16.875 -14.352 1 98.12 173 ALA B O 1
ATOM 2685 N N . VAL B 1 174 ? -10.188 -16.562 -12.188 1 98.5 174 VAL B N 1
ATOM 2686 C CA . VAL B 1 174 ? -8.805 -16.781 -11.758 1 98.5 174 VAL B CA 1
ATOM 2687 C C . VAL B 1 174 ? -8.406 -18.234 -12.047 1 98.5 174 VAL B C 1
ATOM 2689 O O . VAL B 1 174 ? -7.355 -18.484 -12.648 1 98.5 174 VAL B O 1
ATOM 2692 N N . LEU B 1 175 ? -9.281 -19.203 -11.703 1 98.44 175 LEU B N 1
ATOM 2693 C CA . LEU B 1 175 ? -9.016 -20.609 -11.922 1 98.44 175 LEU B CA 1
ATOM 2694 C C . LEU B 1 175 ? -8.914 -20.922 -13.414 1 98.44 175 LEU B C 1
ATOM 2696 O O . LEU B 1 175 ? -8.031 -21.672 -13.836 1 98.44 175 LEU B O 1
ATOM 2700 N N . SER B 1 176 ? -9.758 -20.312 -14.148 1 97.88 176 SER B N 1
ATOM 2701 C CA . SER B 1 176 ? -9.75 -20.531 -15.594 1 97.88 176 SER B CA 1
ATOM 2702 C C . SER B 1 176 ? -8.445 -20.016 -16.203 1 97.88 176 SER B C 1
ATOM 2704 O O . SER B 1 176 ? -7.883 -20.672 -17.094 1 97.88 176 SER B O 1
ATOM 2706 N N . ALA B 1 177 ? -7.984 -18.891 -15.758 1 98.12 177 ALA B N 1
ATOM 2707 C CA . ALA B 1 177 ? -6.746 -18.328 -16.281 1 98.12 177 ALA B CA 1
ATOM 2708 C C . ALA B 1 177 ? -5.559 -19.234 -16 1 98.12 177 ALA B C 1
ATOM 2710 O O . ALA B 1 177 ? -4.688 -19.422 -16.859 1 98.12 177 ALA B O 1
ATOM 2711 N N . VAL B 1 178 ? -5.52 -19.797 -14.836 1 98.19 178 VAL B N 1
ATOM 2712 C CA . VAL B 1 178 ? -4.438 -20.703 -14.445 1 98.19 178 VAL B CA 1
ATOM 2713 C C . VAL B 1 178 ? -4.477 -21.953 -15.312 1 98.19 178 VAL B C 1
ATOM 2715 O O . VAL B 1 178 ? -3.455 -22.375 -15.859 1 98.19 178 VAL B O 1
ATOM 2718 N N . ASN B 1 179 ? -5.664 -22.531 -15.453 1 97.44 179 ASN B N 1
ATOM 2719 C CA . ASN B 1 179 ? -5.805 -23.75 -16.25 1 97.44 179 ASN B CA 1
ATOM 2720 C C . ASN B 1 179 ? -5.441 -23.5 -17.703 1 97.44 179 ASN B C 1
ATOM 2722 O O . ASN B 1 179 ? -4.871 -24.375 -18.359 1 97.44 179 ASN B O 1
ATOM 2726 N N . ALA B 1 180 ? -5.766 -22.328 -18.172 1 96.81 180 ALA B N 1
ATOM 2727 C CA . ALA B 1 180 ? -5.469 -21.984 -19.562 1 96.81 180 ALA B CA 1
ATOM 2728 C C . ALA B 1 180 ? -3.973 -21.766 -19.766 1 96.81 180 ALA B C 1
ATOM 2730 O O . ALA B 1 180 ? -3.455 -21.969 -20.875 1 96.81 180 ALA B O 1
ATOM 2731 N N . ALA B 1 181 ? -3.301 -21.297 -18.734 1 96.19 181 ALA B N 1
ATOM 2732 C CA . ALA B 1 181 ? -1.878 -20.984 -18.812 1 96.19 181 ALA B CA 1
ATOM 2733 C C . ALA B 1 181 ? -1.046 -22.266 -18.969 1 96.19 181 ALA B C 1
ATOM 2735 O O . ALA B 1 181 ? 0.026 -22.234 -19.578 1 96.19 181 ALA B O 1
ATOM 2736 N N . VAL B 1 182 ? -1.515 -23.312 -18.266 1 94.62 182 VAL B N 1
ATOM 2737 C CA . VAL B 1 182 ? -0.853 -24.609 -18.375 1 94.62 182 VAL B CA 1
ATOM 2738 C C . VAL B 1 182 ? -1.888 -25.703 -18.656 1 94.62 182 VAL B C 1
ATOM 2740 O O . VAL B 1 182 ? -2.383 -26.344 -17.734 1 94.62 182 VAL B O 1
ATOM 2743 N N . PRO B 1 183 ? -2.174 -25.906 -19.938 1 85.44 183 PRO B N 1
ATOM 2744 C CA . PRO B 1 183 ? -3.189 -26.906 -20.266 1 85.44 183 PRO B CA 1
ATOM 2745 C C . PRO B 1 183 ? -2.797 -28.312 -19.812 1 85.44 183 PRO B C 1
ATOM 2747 O O . PRO B 1 183 ? -1.609 -28.656 -19.781 1 85.44 183 PRO B O 1
ATOM 2750 N N . SER B 1 184 ? -3.816 -29.047 -19.312 1 80.31 184 SER B N 1
ATOM 2751 C CA . SER B 1 184 ? -3.584 -30.438 -18.906 1 80.31 184 SER B CA 1
ATOM 2752 C C . SER B 1 184 ? -3.143 -31.297 -20.078 1 80.31 184 SER B C 1
ATOM 2754 O O . SER B 1 184 ? -3.594 -31.078 -21.203 1 80.31 184 SER B O 1
ATOM 2756 N N . PRO B 1 185 ? -2.043 -32.062 -19.75 1 67.19 185 PRO B N 1
ATOM 2757 C CA . PRO B 1 185 ? -1.688 -32.969 -20.844 1 67.19 185 PRO B CA 1
ATOM 2758 C C . PRO B 1 185 ? -2.854 -33.844 -21.281 1 67.19 185 PRO B C 1
ATOM 2760 O O . PRO B 1 185 ? -3.697 -34.219 -20.453 1 67.19 185 PRO B O 1
ATOM 2763 N N . GLY B 1 186 ? -3.662 -33.531 -22.391 1 54.09 186 GLY B N 1
ATOM 2764 C CA . GLY B 1 186 ? -4.648 -34.469 -22.906 1 54.09 186 GLY B CA 1
ATOM 2765 C C . GLY B 1 186 ? -4.309 -35.906 -22.578 1 54.09 186 GLY B C 1
ATOM 2766 O O . GLY B 1 186 ? -3.146 -36.25 -22.344 1 54.09 186 GLY B O 1
#